Protein AF-L0HEZ7-F1 (afdb_monomer)

Radius of gyration: 21.03 Å; Cα contacts (8 Å, |Δi|>4): 366; chains: 1; bounding box: 56×47×58 Å

Foldseek 3Di:
DVVQVVVLLPDLNSLVVVCCVLLQWPDQDQDPPPRHSQWDDDPPQWIAHPPPRDIGHRNAQGLCPPHPAGSSRLLQLLVCLLVLNELVRSCVVSVHDSVRSLSSSLSLLLLLLPDPASCQQDDDPPDAHVPHPPDQFWFKWFWDDDPQAIDIHTDDPVVRVVVVPDPFPPPPDAQWEWEQDDDPPGRTMIIGGLPDDAHDYYYGYDPDDDDDDGCVVLVVQLVVSCVSCRDDRSSSVSSVVSVSRQCSNCVVDSSSSSSSNSRSPRGDDD

Structure (mmCIF, N/CA/C/O backbone):
data_AF-L0HEZ7-F1
#
_entry.id   AF-L0HEZ7-F1
#
loop_
_atom_site.group_PDB
_atom_site.id
_atom_site.type_symbol
_atom_site.label_atom_id
_atom_site.label_alt_id
_atom_site.label_comp_id
_atom_site.label_asym_id
_atom_site.label_entity_id
_atom_site.label_seq_id
_atom_site.pdbx_PDB_ins_code
_atom_site.Cartn_x
_atom_site.Cartn_y
_atom_site.Cartn_z
_atom_site.occupancy
_atom_site.B_iso_or_equiv
_atom_site.auth_seq_id
_atom_site.auth_comp_id
_atom_site.auth_asym_id
_atom_site.auth_atom_id
_atom_site.pdbx_PDB_model_num
ATOM 1 N N . MET A 1 1 ? -10.307 22.324 0.639 1.00 39.84 1 MET A N 1
ATOM 2 C CA . MET A 1 1 ? -10.145 20.957 1.195 1.00 39.84 1 MET A CA 1
ATOM 3 C C . MET A 1 1 ? -8.946 20.770 2.134 1.00 39.84 1 MET A C 1
ATOM 5 O O . MET A 1 1 ? -9.108 20.051 3.106 1.00 39.84 1 MET A O 1
ATOM 9 N N . LYS A 1 2 ? -7.788 21.436 1.965 1.00 39.81 2 LYS A N 1
ATOM 10 C CA . LYS A 1 2 ? -6.670 21.347 2.944 1.00 39.81 2 LYS A CA 1
ATOM 11 C C . LYS A 1 2 ? -7.045 21.758 4.388 1.00 39.81 2 LYS A C 1
ATOM 13 O O . LYS A 1 2 ? -6.453 21.261 5.340 1.00 39.81 2 LYS A O 1
ATOM 18 N N . SER A 1 3 ? -8.048 22.628 4.563 1.00 40.62 3 SER A N 1
ATOM 19 C CA . SER A 1 3 ? -8.475 23.146 5.874 1.00 40.62 3 SER A CA 1
ATOM 20 C C . SER A 1 3 ? -9.343 22.189 6.709 1.00 40.62 3 SER A C 1
ATOM 22 O O . SER A 1 3 ? -9.431 22.377 7.923 1.00 40.62 3 SER A O 1
ATOM 24 N N . SER A 1 4 ? -9.972 21.169 6.107 1.00 52.62 4 SER A N 1
ATOM 25 C CA . SER A 1 4 ? -10.829 20.210 6.827 1.00 52.62 4 SER A CA 1
ATOM 26 C C . SER A 1 4 ? -10.038 19.025 7.388 1.00 52.62 4 SER A C 1
ATOM 28 O O . SER A 1 4 ? -10.272 18.628 8.530 1.00 52.62 4 SER A O 1
ATOM 30 N N . LEU A 1 5 ? -9.039 18.529 6.647 1.00 60.00 5 LEU A N 1
ATOM 31 C CA . LEU A 1 5 ? -8.185 17.414 7.071 1.00 60.00 5 LEU A CA 1
ATOM 32 C C . LEU A 1 5 ? -7.462 17.736 8.388 1.00 60.00 5 LEU A C 1
ATOM 34 O O . LEU A 1 5 ? -7.561 16.990 9.355 1.00 60.00 5 LEU A O 1
ATOM 38 N N . GLY A 1 6 ? -6.853 18.922 8.475 1.00 63.53 6 GLY A N 1
ATOM 39 C CA . GLY A 1 6 ? -6.111 19.357 9.659 1.00 63.53 6 GLY A CA 1
ATOM 40 C C . GLY A 1 6 ? -6.957 19.611 10.910 1.00 63.53 6 GLY A C 1
ATOM 41 O O . GLY A 1 6 ? -6.378 19.782 11.978 1.00 63.53 6 GLY A O 1
ATOM 42 N N . LYS A 1 7 ? -8.296 19.662 10.815 1.00 61.69 7 LYS A N 1
ATOM 43 C CA . LYS A 1 7 ? -9.203 19.683 11.981 1.00 61.69 7 LYS A CA 1
ATOM 44 C C . LYS A 1 7 ? -9.594 18.268 12.401 1.00 61.69 7 LYS A C 1
ATOM 46 O O . LYS A 1 7 ? -9.577 17.971 13.592 1.00 61.69 7 LYS A O 1
ATOM 51 N N 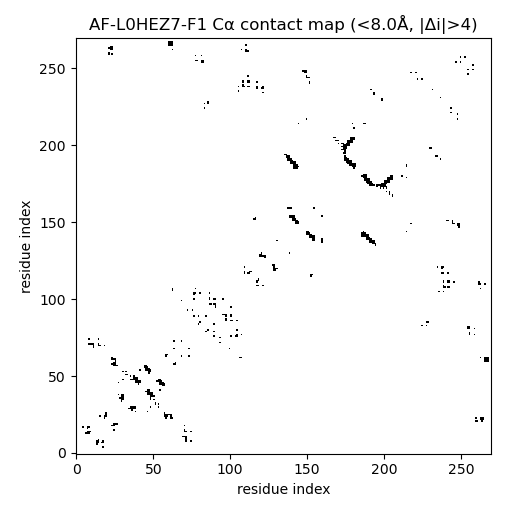. MET A 1 8 ? -9.897 17.404 11.431 1.00 61.28 8 MET A N 1
ATOM 52 C CA . MET A 1 8 ? -10.304 16.024 11.693 1.00 61.28 8 MET A CA 1
ATOM 53 C C . MET A 1 8 ? -9.137 15.169 12.198 1.00 61.28 8 MET A C 1
ATOM 55 O O . MET A 1 8 ? -9.337 14.290 13.011 1.00 61.28 8 MET A O 1
ATOM 59 N N . THR A 1 9 ? -7.888 15.459 11.848 1.00 77.12 9 THR A N 1
ATOM 60 C CA . THR A 1 9 ? -6.738 14.643 12.278 1.00 77.12 9 THR A CA 1
ATOM 61 C C . THR A 1 9 ? -6.006 15.210 13.503 1.00 77.12 9 THR A C 1
ATOM 63 O O . THR A 1 9 ? -4.802 15.009 13.643 1.00 77.12 9 THR A O 1
ATOM 66 N N . ARG A 1 10 ? -6.680 15.974 14.379 1.00 83.69 10 ARG A N 1
ATOM 67 C CA . ARG A 1 10 ? -6.044 16.557 15.586 1.00 83.69 10 ARG A CA 1
ATOM 68 C C . ARG A 1 10 ? -6.061 15.635 16.796 1.00 83.69 10 ARG A C 1
ATOM 70 O O . ARG A 1 10 ? -5.190 15.740 17.651 1.00 83.69 10 ARG A O 1
ATOM 77 N N . ASN A 1 11 ? -7.061 14.769 16.883 1.00 90.62 11 ASN A N 1
ATOM 78 C CA . ASN A 1 11 ? -7.262 13.848 17.994 1.00 90.62 11 ASN A CA 1
ATOM 79 C C . ASN A 1 11 ? -7.847 12.524 17.479 1.00 90.62 11 ASN A C 1
ATOM 81 O O . ASN A 1 11 ? -8.237 12.414 16.316 1.00 90.62 11 ASN A O 1
ATOM 85 N N . GLU A 1 12 ? -7.917 11.517 18.350 1.00 93.00 12 GLU A N 1
ATOM 86 C CA . GLU A 1 12 ? -8.410 10.183 17.982 1.00 93.00 12 GLU A CA 1
ATOM 87 C C . GLU A 1 12 ? -9.877 10.171 17.535 1.00 93.00 12 GLU A C 1
ATOM 89 O O . GLU A 1 12 ? -10.242 9.396 16.652 1.00 93.00 12 GLU A O 1
ATOM 94 N N . ALA A 1 13 ? -10.723 11.034 18.105 1.00 90.88 13 ALA A N 1
ATOM 95 C CA . ALA A 1 13 ? -12.141 11.095 17.757 1.00 90.88 13 ALA A CA 1
ATOM 96 C C . ALA A 1 13 ? -12.352 11.616 16.328 1.00 90.88 13 ALA A C 1
ATOM 98 O O . ALA A 1 13 ? -13.070 10.999 15.542 1.00 90.88 13 ALA A O 1
ATOM 99 N N . GLY A 1 14 ? -11.674 12.704 15.967 1.00 91.62 14 GLY A N 1
ATOM 100 C CA . GLY A 1 14 ? -11.709 13.225 14.607 1.00 91.62 14 GLY A CA 1
ATOM 101 C C . GLY A 1 14 ? -11.045 12.268 13.613 1.00 91.62 14 GLY A C 1
ATOM 102 O O . GLY A 1 14 ? -11.546 12.104 12.503 1.00 91.62 14 GLY A O 1
ATOM 103 N N . ALA A 1 15 ? -9.954 11.597 14.008 1.00 93.69 15 ALA A N 1
ATOM 104 C CA . ALA A 1 15 ? -9.281 10.617 13.159 1.00 93.69 15 ALA A CA 1
ATOM 105 C C . ALA A 1 15 ? -10.210 9.434 12.856 1.00 93.69 15 ALA A C 1
ATOM 107 O O . ALA A 1 15 ? -10.320 9.009 11.709 1.00 93.69 15 ALA A O 1
ATOM 108 N N . LYS A 1 16 ? -10.952 8.954 13.860 1.00 92.94 16 LYS A N 1
ATOM 109 C CA . LYS A 1 16 ? -12.005 7.950 13.680 1.00 92.94 16 LYS A CA 1
ATOM 110 C C . LYS A 1 16 ? -13.077 8.417 12.693 1.00 92.94 16 LYS A C 1
ATOM 112 O O . LYS A 1 16 ? -13.430 7.666 11.790 1.00 92.94 16 LYS A O 1
ATOM 117 N N . GLU A 1 17 ? -13.603 9.631 12.860 1.00 91.12 17 GLU A N 1
ATOM 118 C CA . GLU A 1 17 ? -14.633 10.176 11.964 1.00 91.12 17 GLU A CA 1
ATOM 119 C C . GLU A 1 17 ? -14.117 10.310 10.527 1.00 91.12 17 GLU A C 1
ATOM 121 O O . GLU A 1 17 ? -14.818 9.972 9.575 1.00 91.12 17 GLU A O 1
ATOM 126 N N . PHE A 1 18 ? -12.871 10.755 10.369 1.00 92.50 18 PHE A N 1
ATOM 127 C CA . PHE A 1 18 ? -12.209 10.836 9.076 1.00 92.50 18 PHE A CA 1
ATOM 128 C C . PHE A 1 18 ? -12.119 9.465 8.401 1.00 92.50 18 PHE A C 1
ATOM 130 O O . PHE A 1 18 ? -12.507 9.337 7.244 1.00 92.50 18 PHE A O 1
ATOM 137 N N . LEU A 1 19 ? -11.666 8.437 9.123 1.00 92.69 19 LEU A N 1
ATOM 138 C CA . LEU A 1 19 ? -11.524 7.089 8.571 1.00 92.69 19 LEU A CA 1
ATOM 139 C C . LEU A 1 19 ? -12.865 6.420 8.250 1.00 92.69 19 LEU A C 1
ATOM 141 O O . LEU A 1 19 ? -12.931 5.657 7.292 1.00 92.69 19 LEU A O 1
ATOM 145 N N . LEU A 1 20 ? -13.929 6.723 9.001 1.00 90.50 20 LEU A N 1
ATOM 146 C CA . LEU A 1 20 ? -15.291 6.293 8.661 1.00 90.50 20 LEU A CA 1
ATOM 147 C C . LEU A 1 20 ? -15.767 6.943 7.357 1.00 90.50 20 LEU A C 1
ATOM 149 O O . LEU A 1 20 ? -16.273 6.254 6.480 1.00 90.50 20 LEU A O 1
ATOM 153 N N . LYS A 1 21 ? -15.571 8.260 7.199 1.00 90.06 21 LYS A N 1
ATOM 154 C CA . LYS A 1 21 ? -15.939 8.969 5.959 1.00 90.06 21 LYS A CA 1
ATOM 155 C C . LYS A 1 21 ? -15.110 8.520 4.760 1.00 90.06 21 LYS A C 1
ATOM 157 O O . LYS A 1 21 ? -15.621 8.511 3.649 1.00 90.06 21 LYS A O 1
ATOM 162 N N . ALA A 1 22 ? -13.850 8.159 4.987 1.00 89.94 22 ALA A N 1
ATOM 163 C CA . ALA A 1 22 ? -12.961 7.633 3.960 1.00 89.94 22 ALA A CA 1
ATOM 164 C C . ALA A 1 22 ? -13.238 6.159 3.606 1.00 89.94 22 ALA A C 1
ATOM 166 O O . ALA A 1 22 ? -12.537 5.622 2.763 1.00 89.94 22 ALA A O 1
ATOM 167 N N . GLY A 1 23 ? -14.194 5.486 4.262 1.00 89.44 23 GLY A N 1
ATOM 168 C CA . GLY A 1 23 ? -14.500 4.071 4.011 1.00 89.44 23 GLY A CA 1
ATOM 169 C C . GLY A 1 23 ? -13.442 3.085 4.518 1.00 89.44 23 GLY A C 1
ATOM 170 O O . GLY A 1 23 ? -13.561 1.894 4.277 1.00 89.44 23 GLY A O 1
ATOM 171 N N . ILE A 1 24 ? -12.424 3.557 5.248 1.00 91.12 24 ILE A N 1
ATOM 172 C CA . ILE A 1 24 ? -11.379 2.707 5.840 1.00 91.12 24 ILE A CA 1
ATOM 173 C C . ILE A 1 24 ? -11.908 1.966 7.064 1.00 91.12 24 ILE A C 1
ATOM 175 O O . ILE A 1 24 ? -11.528 0.835 7.328 1.00 91.12 24 ILE A O 1
ATOM 179 N N . LEU A 1 25 ? -12.731 2.634 7.872 1.00 90.62 25 LEU A N 1
ATOM 180 C CA . LEU A 1 25 ? -13.451 1.994 8.967 1.00 90.62 25 LEU A CA 1
ATOM 181 C C . LEU A 1 25 ? -14.866 1.690 8.514 1.00 90.62 25 LEU A C 1
ATOM 183 O O . LEU A 1 25 ? -15.512 2.521 7.876 1.00 90.62 25 LEU A O 1
ATOM 187 N N . HIS A 1 26 ? -15.379 0.550 8.952 1.00 84.50 26 HIS A N 1
ATOM 188 C CA . HIS A 1 26 ? -16.731 0.138 8.622 1.00 84.50 26 HIS A CA 1
ATOM 189 C C . HIS A 1 26 ? -17.658 0.472 9.789 1.00 84.50 26 HIS A C 1
ATOM 191 O O . HIS A 1 26 ? -17.347 0.211 10.955 1.00 84.50 26 HIS A O 1
ATOM 197 N N . GLY A 1 27 ? -18.780 1.116 9.470 1.00 76.38 27 GLY A N 1
ATOM 198 C CA . GLY A 1 27 ? -19.827 1.441 10.432 1.00 76.38 27 GLY A CA 1
ATOM 199 C C . GLY A 1 27 ? -20.641 0.208 10.825 1.00 76.38 27 GLY A C 1
ATOM 200 O O . GLY A 1 27 ? -20.127 -0.902 10.951 1.00 76.38 27 GLY A O 1
ATOM 201 N N . VAL A 1 28 ? -21.946 0.395 11.012 1.00 76.06 28 VAL A N 1
ATOM 202 C CA . VAL A 1 28 ? -22.859 -0.740 11.181 1.00 76.06 28 VAL A CA 1
ATOM 203 C C . VAL A 1 28 ? -22.919 -1.498 9.855 1.00 76.06 28 VAL A C 1
ATOM 205 O O . VAL A 1 28 ? -23.189 -0.904 8.814 1.00 76.06 28 VAL A O 1
ATOM 208 N N . GLN A 1 29 ? -22.608 -2.789 9.893 1.00 81.56 29 GLN A N 1
ATOM 209 C CA . GLN A 1 29 ? -22.617 -3.698 8.746 1.00 81.56 29 GLN A CA 1
ATOM 210 C C . GLN A 1 29 ? -23.490 -4.911 9.090 1.00 81.56 29 GLN A C 1
ATOM 212 O O . GLN A 1 29 ? -23.632 -5.217 10.282 1.00 81.56 29 GLN A O 1
ATOM 217 N N . PRO A 1 30 ? -24.051 -5.617 8.095 1.00 86.56 30 PRO A N 1
ATOM 218 C CA . PRO A 1 30 ? -24.600 -6.948 8.314 1.00 86.56 30 PRO A CA 1
ATOM 219 C C . PRO A 1 30 ? -23.556 -7.874 8.951 1.00 86.56 30 PRO A C 1
ATOM 221 O O . PRO A 1 30 ? -22.345 -7.680 8.813 1.00 86.56 30 PRO A O 1
ATOM 224 N N . CYS A 1 31 ? -24.020 -8.889 9.672 1.00 87.06 31 CYS A N 1
ATOM 225 C CA . CYS A 1 31 ? -23.143 -9.873 10.280 1.00 87.06 31 CYS A CA 1
ATOM 226 C C . CYS A 1 31 ? -22.334 -10.602 9.201 1.00 87.06 31 CYS A C 1
ATOM 228 O O . CYS A 1 31 ? -22.901 -11.284 8.355 1.00 87.06 31 CYS A O 1
ATOM 230 N N . MET A 1 32 ? -21.006 -10.536 9.277 1.00 83.31 32 MET A N 1
ATOM 231 C CA . MET A 1 32 ? -20.117 -11.194 8.307 1.00 83.31 32 MET A CA 1
ATOM 232 C C . MET A 1 32 ? -20.141 -12.727 8.399 1.00 83.31 32 MET A C 1
ATOM 234 O O . MET A 1 32 ? -19.630 -13.395 7.512 1.00 83.31 32 MET A O 1
ATOM 238 N N . LEU A 1 33 ? -20.693 -13.288 9.484 1.00 87.75 33 LEU A N 1
ATOM 239 C CA . LEU A 1 33 ? -20.758 -1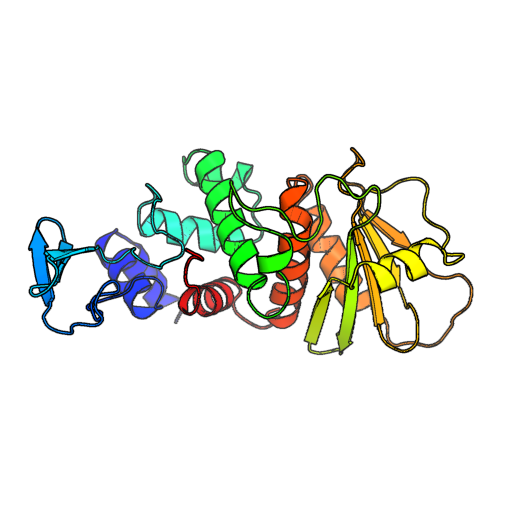4.736 9.693 1.00 87.75 33 LEU A CA 1
ATOM 240 C C . LEU A 1 33 ? -22.066 -15.349 9.177 1.00 87.75 33 LEU A C 1
ATOM 242 O O . LEU A 1 33 ? -22.042 -16.425 8.596 1.00 87.75 33 LEU A O 1
ATOM 246 N N . CYS A 1 34 ? -23.206 -14.688 9.406 1.00 90.75 34 CYS A N 1
ATOM 247 C CA . CYS A 1 34 ? -24.529 -15.225 9.058 1.00 90.75 34 CYS A CA 1
ATOM 248 C C . CYS A 1 34 ? -25.363 -14.326 8.131 1.00 90.75 34 CYS A C 1
ATOM 250 O O . CYS A 1 34 ? -26.501 -14.663 7.826 1.00 90.75 34 CYS A O 1
ATOM 252 N N . GLY A 1 35 ? -24.849 -13.162 7.726 1.00 89.06 35 GLY A N 1
ATOM 253 C CA . GLY A 1 35 ? -25.545 -12.198 6.865 1.00 89.06 35 GLY A CA 1
ATOM 254 C C . GLY A 1 35 ? -26.654 -11.385 7.545 1.00 89.06 35 GLY A C 1
ATOM 255 O O . GLY A 1 35 ? -27.205 -10.480 6.925 1.00 89.06 35 GLY A O 1
ATOM 256 N N . SER A 1 36 ? -26.983 -11.663 8.811 1.00 91.50 36 SER A N 1
ATOM 257 C CA . SER A 1 36 ? -28.080 -10.990 9.515 1.00 91.50 36 SER A CA 1
ATOM 258 C C . SER A 1 36 ? -27.866 -9.481 9.671 1.00 91.50 36 SER A C 1
ATOM 260 O O . SER A 1 36 ? -26.787 -9.022 10.050 1.00 91.50 36 SER A O 1
ATOM 262 N N . THR A 1 37 ? -28.928 -8.706 9.458 1.00 92.06 37 THR A N 1
ATOM 263 C CA . THR A 1 37 ? -28.983 -7.263 9.733 1.00 92.06 37 THR A CA 1
ATOM 264 C C . THR A 1 37 ? -29.390 -6.950 11.178 1.00 92.06 37 THR A C 1
ATOM 266 O O . THR A 1 37 ? -29.345 -5.791 11.592 1.00 92.06 37 THR A O 1
ATOM 269 N N . HIS A 1 38 ? -29.746 -7.965 11.975 1.00 92.25 38 HIS A N 1
ATOM 270 C CA . HIS A 1 38 ? -30.121 -7.818 13.379 1.00 92.25 38 HIS A CA 1
ATOM 271 C C . HIS A 1 38 ? -28.871 -7.656 14.244 1.00 92.25 38 HIS A C 1
ATOM 273 O O . HIS A 1 38 ? -28.318 -8.616 14.792 1.00 92.25 38 HIS A O 1
ATOM 279 N N . VAL A 1 39 ? -28.407 -6.415 14.354 1.00 91.62 39 VAL A N 1
ATOM 280 C CA . VAL A 1 39 ? -27.173 -6.072 15.059 1.00 91.62 39 VAL A CA 1
ATOM 281 C C . VAL A 1 39 ? -27.423 -5.023 16.135 1.00 91.62 39 VAL A C 1
ATOM 283 O O . VAL A 1 39 ? -28.206 -4.094 15.953 1.00 91.62 39 VAL A O 1
ATOM 286 N N . SER A 1 40 ? -26.752 -5.171 17.273 1.00 89.75 40 SER A N 1
ATOM 287 C CA . SER A 1 40 ? -26.865 -4.272 18.421 1.00 89.75 40 SER A CA 1
ATOM 288 C C . SER A 1 40 ? -25.486 -3.772 18.874 1.00 89.75 40 SER A C 1
ATOM 290 O O . SER A 1 40 ? -24.477 -4.466 18.692 1.00 89.75 40 SER A O 1
ATOM 292 N N . PRO A 1 41 ? -25.388 -2.557 19.449 1.00 88.19 41 PRO A N 1
ATOM 293 C CA . PRO A 1 41 ? -24.155 -2.095 20.070 1.00 88.19 41 PRO A CA 1
ATOM 294 C C . PRO A 1 41 ? -23.728 -3.025 21.209 1.00 88.19 41 PRO A C 1
ATOM 296 O O . PRO A 1 41 ? -24.520 -3.390 22.072 1.00 88.19 41 PRO A O 1
ATOM 299 N N . ALA A 1 42 ? -22.445 -3.356 21.235 1.00 86.75 42 ALA A N 1
ATOM 300 C CA . ALA A 1 42 ? -21.786 -4.058 22.322 1.00 86.75 42 ALA A CA 1
ATOM 301 C C . ALA A 1 42 ? -20.778 -3.131 23.020 1.00 86.75 42 ALA A C 1
ATOM 303 O O . ALA A 1 42 ? -20.375 -2.082 22.504 1.00 86.75 42 ALA A O 1
ATOM 304 N N . GLY A 1 43 ? -20.347 -3.521 24.221 1.00 80.38 43 GLY A N 1
ATOM 305 C CA . GLY A 1 43 ? -19.393 -2.742 25.009 1.00 80.38 43 GLY A CA 1
ATOM 306 C C . GLY A 1 43 ? -18.102 -2.410 24.244 1.00 80.38 43 GLY A C 1
ATOM 307 O O . GLY A 1 43 ? -17.635 -3.180 23.402 1.00 80.38 43 GLY A O 1
ATOM 308 N N . ARG A 1 44 ? -17.501 -1.257 24.575 1.00 79.75 44 ARG A N 1
ATOM 309 C CA . ARG A 1 44 ? -16.233 -0.755 24.001 1.00 79.75 44 ARG A CA 1
ATOM 310 C C . ARG A 1 44 ? -16.279 -0.489 22.485 1.00 79.75 44 ARG A C 1
ATOM 312 O O . ARG A 1 44 ? -15.281 -0.675 21.794 1.00 79.75 44 ARG A O 1
ATOM 319 N N . GLY A 1 45 ? -17.423 -0.030 21.970 1.00 79.06 45 GLY A N 1
ATOM 320 C CA . GLY A 1 45 ? -17.566 0.373 20.564 1.00 79.06 45 GLY A CA 1
ATOM 321 C C . GLY A 1 45 ? -17.561 -0.801 19.585 1.00 79.06 45 GLY A C 1
ATOM 322 O O . GLY A 1 45 ? -17.111 -0.653 18.448 1.00 79.06 45 GLY A O 1
ATOM 323 N N . ARG A 1 46 ? -18.014 -1.967 20.052 1.00 87.00 46 ARG A N 1
ATOM 324 C CA . ARG A 1 46 ? -18.214 -3.165 19.240 1.00 87.00 46 ARG A CA 1
ATOM 325 C C . ARG A 1 46 ? -19.674 -3.268 18.803 1.00 87.00 46 ARG A C 1
ATOM 327 O O . ARG A 1 46 ? -20.543 -2.612 19.367 1.00 87.00 46 ARG A O 1
ATOM 334 N N . THR A 1 47 ? -19.933 -4.135 17.843 1.00 89.50 47 THR A N 1
ATOM 335 C CA . THR A 1 47 ? -21.260 -4.512 17.361 1.00 89.50 47 THR A CA 1
ATOM 336 C C . THR A 1 47 ? -21.414 -6.015 17.535 1.00 89.50 47 THR A C 1
ATOM 338 O O . THR A 1 47 ? -20.463 -6.757 17.287 1.00 89.50 47 THR A O 1
ATOM 341 N N . ARG A 1 48 ? -22.583 -6.461 17.995 1.00 91.00 48 ARG A N 1
ATOM 342 C CA . ARG A 1 48 ? -22.931 -7.871 18.180 1.00 91.00 48 ARG A CA 1
ATOM 343 C C . ARG A 1 48 ? -24.102 -8.234 17.272 1.00 91.00 48 ARG A C 1
ATOM 345 O O . ARG A 1 48 ? -25.077 -7.495 17.201 1.00 91.00 48 ARG A O 1
ATOM 352 N N . CYS A 1 49 ? -24.017 -9.380 16.608 1.00 93.44 49 CYS A N 1
ATOM 353 C CA . CYS A 1 49 ? -25.153 -9.984 15.923 1.00 93.44 49 CYS A CA 1
ATOM 354 C C . CYS A 1 49 ? -26.081 -10.643 16.950 1.00 93.44 49 CYS A C 1
ATOM 356 O O . CYS A 1 49 ? -25.621 -11.428 17.783 1.00 93.44 49 CYS A O 1
ATOM 358 N N . ASN A 1 50 ? -27.374 -10.336 16.880 1.00 93.75 50 ASN A N 1
ATOM 359 C CA . ASN A 1 50 ? -28.378 -10.894 17.783 1.00 93.75 50 ASN A CA 1
ATOM 360 C C . ASN A 1 50 ? -28.724 -12.352 17.444 1.00 93.75 50 ASN A C 1
ATOM 362 O O . ASN A 1 50 ? -29.120 -13.088 18.341 1.00 93.75 50 ASN A O 1
ATOM 366 N N . ASP A 1 51 ? -28.506 -12.779 16.197 1.00 93.81 51 ASP A N 1
ATOM 367 C CA . ASP A 1 51 ? -28.867 -14.127 15.745 1.00 93.81 51 ASP A CA 1
ATOM 368 C C . ASP A 1 51 ? -27.748 -15.148 16.006 1.00 93.81 51 ASP A C 1
ATOM 370 O O . ASP A 1 51 ? -27.990 -16.199 16.588 1.00 93.81 51 ASP A O 1
ATOM 374 N N . CYS A 1 52 ? -26.498 -14.845 15.623 1.00 93.62 52 CYS A N 1
ATOM 375 C CA . CYS A 1 52 ? -25.369 -15.778 15.781 1.00 93.62 52 CYS A CA 1
ATOM 376 C C . CYS A 1 52 ? -24.400 -15.412 16.922 1.00 93.62 52 CYS A C 1
ATOM 378 O O . CYS A 1 52 ? -23.412 -16.106 17.149 1.00 93.62 52 CYS A O 1
ATOM 380 N N . GLY A 1 53 ? -24.612 -14.282 17.607 1.00 90.75 53 GLY A N 1
ATOM 381 C CA . GLY A 1 53 ? -23.776 -13.830 18.726 1.00 90.75 53 GLY A CA 1
ATOM 382 C C . GLY A 1 53 ? -22.380 -13.307 18.355 1.00 90.75 53 GLY A C 1
ATOM 383 O O . GLY A 1 53 ? -21.644 -12.859 19.242 1.00 90.75 53 GLY A O 1
ATOM 384 N N . PHE A 1 54 ? -22.001 -13.325 17.072 1.00 90.44 54 PHE A N 1
ATOM 385 C CA . PHE A 1 54 ? -20.699 -12.838 16.605 1.00 90.44 54 PHE A CA 1
ATOM 386 C C . PHE A 1 54 ? -20.516 -11.360 16.961 1.00 90.44 54 PHE A C 1
ATOM 388 O O . PHE A 1 54 ? -21.457 -10.576 16.862 1.00 90.44 54 PHE A O 1
ATOM 395 N N . THR A 1 55 ? -19.318 -10.970 17.408 1.00 89.62 55 THR A N 1
ATOM 396 C CA . THR A 1 55 ? -19.039 -9.596 17.850 1.00 89.62 55 THR A CA 1
ATOM 397 C C . THR A 1 55 ? -17.811 -9.028 17.150 1.00 89.62 55 THR A C 1
ATOM 399 O O . THR A 1 55 ? -16.719 -9.579 17.280 1.00 89.62 55 THR A O 1
ATOM 402 N N . TRP A 1 56 ? -17.931 -7.868 16.514 1.00 90.50 56 TRP A N 1
ATOM 403 C CA . TRP A 1 56 ? -16.844 -7.204 15.785 1.00 90.50 56 TRP A CA 1
ATOM 404 C C . TRP A 1 56 ? -16.717 -5.731 16.172 1.00 90.50 56 TRP A C 1
ATOM 406 O O . TRP A 1 56 ? -17.558 -5.188 16.877 1.00 90.50 56 TRP A O 1
ATOM 416 N N . GLY A 1 57 ? -15.616 -5.093 15.785 1.00 89.00 57 GLY A N 1
ATOM 417 C CA . GLY A 1 57 ? -15.412 -3.653 15.957 1.00 89.00 57 GLY A CA 1
ATOM 418 C C . GLY A 1 57 ? -15.278 -2.955 14.607 1.00 89.00 57 GLY A C 1
ATOM 419 O O . GLY A 1 57 ? -15.203 -3.611 13.575 1.00 89.00 57 GLY A O 1
ATOM 420 N N . LEU A 1 58 ? -15.157 -1.627 14.628 1.00 88.94 58 LEU A N 1
ATOM 421 C CA . LEU A 1 58 ? -15.090 -0.785 13.419 1.00 88.94 58 LEU A CA 1
ATOM 422 C C . LEU A 1 58 ? -13.919 -1.097 12.475 1.00 88.94 58 LEU A C 1
ATOM 424 O O . LEU A 1 58 ? -13.943 -0.725 11.308 1.00 88.94 58 LEU A O 1
ATOM 428 N N . ARG A 1 59 ? -12.864 -1.731 12.999 1.00 89.00 59 ARG A N 1
ATOM 429 C CA . ARG A 1 59 ? -11.661 -2.089 12.236 1.00 89.00 59 ARG A CA 1
ATOM 430 C C . ARG A 1 59 ? -11.808 -3.391 11.460 1.00 89.00 59 ARG A C 1
ATOM 432 O O . ARG A 1 59 ? -10.936 -3.680 10.655 1.00 89.00 59 ARG A O 1
ATOM 439 N N . ARG A 1 60 ? -12.828 -4.200 11.749 1.00 87.06 60 ARG A N 1
ATOM 440 C CA . ARG A 1 60 ? -12.995 -5.522 11.138 1.00 87.06 60 ARG A CA 1
ATOM 441 C C . ARG A 1 60 ? -13.115 -5.382 9.618 1.00 87.06 60 ARG A C 1
ATOM 443 O O . ARG A 1 60 ? -13.939 -4.592 9.184 1.00 87.06 60 ARG A O 1
ATOM 450 N N . GLY A 1 61 ? -12.313 -6.123 8.859 1.00 79.12 61 GLY A N 1
ATOM 451 C CA . GLY A 1 61 ? -12.236 -6.072 7.395 1.00 79.12 61 GLY A CA 1
ATOM 452 C C . GLY A 1 61 ? -11.260 -5.027 6.847 1.00 79.12 61 GLY A C 1
ATOM 453 O O . GLY A 1 61 ? -10.812 -5.153 5.714 1.00 79.12 61 GLY A O 1
ATOM 454 N N . SER A 1 62 ? -10.861 -4.041 7.657 1.00 86.75 62 SER A N 1
ATOM 455 C CA . SER A 1 62 ? -10.026 -2.923 7.203 1.00 86.75 62 SER A CA 1
ATOM 456 C C . SER A 1 62 ? -8.527 -3.228 7.192 1.00 86.75 62 SER A C 1
ATOM 458 O O . SER A 1 62 ? -8.019 -4.081 7.927 1.00 86.75 62 SER A O 1
ATOM 460 N N . ILE A 1 63 ? -7.764 -2.380 6.497 1.00 86.44 63 ILE A N 1
ATOM 461 C CA . ILE A 1 63 ? -6.292 -2.370 6.541 1.00 86.44 63 ILE A CA 1
ATOM 462 C C . ILE A 1 63 ? -5.686 -2.095 7.938 1.00 86.44 63 ILE A C 1
ATOM 464 O O . ILE A 1 63 ? -4.481 -2.234 8.135 1.00 86.44 63 ILE A O 1
ATOM 468 N N . ILE A 1 64 ? -6.477 -1.717 8.943 1.00 90.25 64 ILE A N 1
ATOM 469 C CA . ILE A 1 64 ? -5.983 -1.539 10.318 1.00 90.25 64 ILE A CA 1
ATOM 470 C C . ILE A 1 64 ? -6.523 -2.562 11.307 1.00 90.25 64 ILE A C 1
ATOM 472 O O . ILE A 1 64 ? -6.247 -2.444 12.510 1.00 90.25 64 ILE A O 1
ATOM 476 N N . GLU A 1 65 ? -7.245 -3.580 10.837 1.00 87.81 65 GLU A N 1
ATOM 477 C CA . GLU A 1 65 ? -7.589 -4.720 11.679 1.00 87.81 65 GLU A CA 1
ATOM 478 C C . GLU A 1 65 ? -6.320 -5.390 12.221 1.00 87.81 65 GLU A C 1
ATOM 480 O O . GLU A 1 65 ? -5.271 -5.395 11.571 1.00 87.81 65 GLU A O 1
ATOM 485 N N . ASN A 1 66 ? -6.403 -5.907 13.449 1.00 85.88 66 ASN A N 1
ATOM 486 C CA . ASN A 1 66 ? -5.316 -6.599 14.150 1.00 85.88 66 ASN A CA 1
ATOM 487 C C . ASN A 1 66 ? -4.042 -5.762 14.371 1.00 85.88 66 ASN A C 1
ATOM 489 O O . ASN A 1 66 ? -3.021 -6.277 14.823 1.00 85.88 66 ASN A O 1
ATOM 493 N N . THR A 1 67 ? -4.099 -4.448 14.134 1.00 89.38 67 THR A N 1
ATOM 494 C CA . THR A 1 67 ? -3.024 -3.517 14.494 1.00 89.38 67 THR A CA 1
ATOM 495 C C . THR A 1 67 ? -3.272 -2.899 15.868 1.00 89.38 67 THR A C 1
ATOM 497 O O . THR A 1 67 ? -4.411 -2.662 16.273 1.00 89.38 67 THR A O 1
ATOM 500 N N . ARG A 1 68 ? -2.187 -2.571 16.578 1.00 90.56 68 ARG A N 1
ATOM 501 C CA . ARG A 1 68 ? -2.235 -1.766 17.814 1.00 90.56 68 ARG A CA 1
ATOM 502 C C . ARG A 1 68 ? -2.152 -0.259 17.550 1.00 90.56 68 ARG A C 1
ATOM 504 O O . ARG A 1 68 ? -2.094 0.521 18.493 1.00 90.56 68 ARG A O 1
ATOM 511 N N . LEU A 1 69 ? -2.127 0.143 16.278 1.00 93.44 69 LEU A N 1
ATOM 512 C CA . LEU A 1 69 ? -2.005 1.539 15.877 1.00 93.44 69 LEU A CA 1
ATOM 513 C C . LEU A 1 69 ? -3.273 2.304 16.236 1.00 93.44 69 LEU A C 1
ATOM 515 O O . LEU A 1 69 ? -4.384 1.833 15.980 1.00 93.44 69 LEU A O 1
ATOM 519 N N . THR A 1 70 ? -3.127 3.508 16.773 1.00 94.12 70 THR A N 1
ATOM 520 C CA . THR A 1 70 ? -4.257 4.429 16.906 1.00 94.12 70 THR A CA 1
ATOM 521 C C . THR A 1 70 ? -4.720 4.926 15.530 1.00 94.12 70 THR A C 1
ATOM 523 O O . THR A 1 70 ? -4.024 4.750 14.525 1.00 94.12 70 THR A O 1
ATOM 526 N N . TYR A 1 71 ? -5.905 5.537 15.448 1.00 94.44 71 TYR A N 1
ATOM 527 C CA . TYR A 1 71 ? -6.403 6.052 14.168 1.00 94.44 71 TYR A CA 1
ATOM 528 C C . TYR A 1 71 ? -5.510 7.179 13.652 1.00 94.44 71 TYR A C 1
ATOM 530 O O . TYR A 1 71 ? -5.224 7.254 12.457 1.00 94.44 71 TYR A O 1
ATOM 538 N N . LEU A 1 72 ? -5.006 8.017 14.561 1.00 94.31 72 LEU A N 1
ATOM 539 C CA . LEU A 1 72 ? -4.091 9.090 14.203 1.00 94.31 72 LEU A CA 1
ATOM 540 C C . LEU A 1 72 ? -2.734 8.560 13.731 1.00 94.31 72 LEU A C 1
ATOM 542 O O . LEU A 1 72 ? -2.180 9.080 12.762 1.00 94.31 72 LEU A O 1
ATOM 546 N N . GLN A 1 7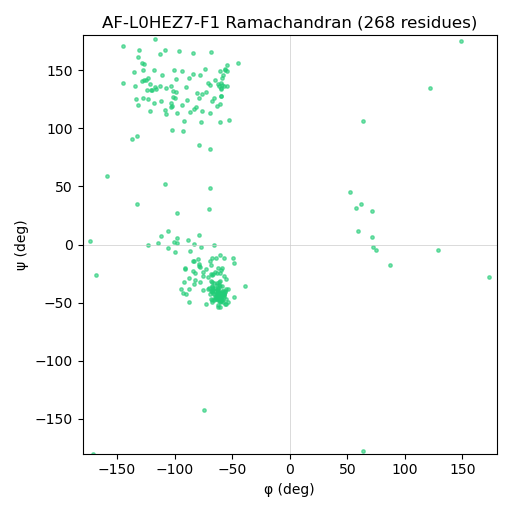3 ? -2.208 7.520 14.385 1.00 95.44 73 GLN A N 1
ATOM 547 C CA . GLN A 1 73 ? -0.968 6.871 13.961 1.00 95.44 73 GLN A CA 1
ATOM 548 C C . GLN A 1 73 ? -1.100 6.288 12.554 1.00 95.44 73 GLN A C 1
ATOM 550 O O . GLN A 1 73 ? -0.236 6.545 11.722 1.00 95.44 73 GLN A O 1
ATOM 555 N N . PHE A 1 74 ? -2.198 5.583 12.254 1.00 95.81 74 PHE A N 1
ATOM 556 C CA . PHE A 1 74 ? -2.454 5.071 10.905 1.00 95.81 74 PHE A CA 1
ATOM 557 C C . PHE A 1 74 ? -2.441 6.187 9.853 1.00 95.81 74 PHE A C 1
ATOM 559 O O . PHE A 1 74 ? -1.709 6.089 8.873 1.00 95.81 74 PHE A O 1
ATOM 566 N N . ILE A 1 75 ? -3.191 7.271 10.080 1.00 95.56 75 ILE A N 1
ATOM 567 C CA . ILE A 1 75 ? -3.267 8.406 9.146 1.00 95.56 75 ILE A CA 1
ATOM 568 C C . ILE A 1 75 ? -1.878 9.004 8.892 1.00 95.56 75 ILE A C 1
ATOM 570 O O . ILE A 1 75 ? -1.524 9.289 7.749 1.00 95.56 75 ILE A O 1
ATOM 574 N N . ARG A 1 76 ? -1.077 9.183 9.949 1.00 95.12 76 ARG A N 1
ATOM 575 C CA . ARG A 1 76 ? 0.281 9.732 9.840 1.00 95.12 76 ARG A CA 1
ATOM 576 C C . ARG A 1 76 ? 1.221 8.794 9.090 1.00 95.12 76 ARG A C 1
ATOM 578 O O . ARG A 1 76 ? 1.971 9.266 8.244 1.00 95.12 76 ARG A O 1
ATOM 585 N N . ILE A 1 77 ? 1.157 7.488 9.351 1.00 95.88 77 ILE A N 1
ATOM 586 C CA . ILE A 1 77 ? 1.960 6.497 8.624 1.00 95.88 77 ILE A CA 1
ATOM 587 C C . ILE A 1 77 ? 1.552 6.469 7.145 1.00 95.88 77 ILE A C 1
ATOM 589 O O . ILE A 1 77 ? 2.420 6.540 6.284 1.00 95.88 77 ILE A O 1
ATOM 593 N N . ALA A 1 78 ? 0.253 6.454 6.831 1.00 95.38 78 ALA A N 1
ATOM 594 C CA . ALA A 1 78 ? -0.236 6.506 5.451 1.00 95.38 78 ALA A CA 1
ATOM 595 C C . ALA A 1 78 ? 0.188 7.798 4.730 1.00 95.38 78 ALA A C 1
ATOM 597 O O . ALA A 1 78 ? 0.506 7.773 3.543 1.00 95.38 78 ALA A O 1
ATOM 598 N N . ARG A 1 79 ? 0.256 8.928 5.447 1.00 95.50 79 ARG A N 1
ATOM 599 C CA . ARG A 1 79 ? 0.785 10.183 4.901 1.00 95.50 79 ARG A CA 1
ATOM 600 C C . ARG A 1 79 ? 2.278 10.090 4.585 1.00 95.50 79 ARG A C 1
ATOM 602 O O . ARG A 1 79 ? 2.673 10.451 3.485 1.00 95.50 79 ARG A O 1
ATOM 609 N N . LEU A 1 80 ? 3.086 9.578 5.511 1.00 94.94 80 LEU A N 1
ATOM 610 C CA . LEU A 1 80 ? 4.525 9.391 5.293 1.00 94.94 80 LEU A CA 1
ATOM 611 C C . LEU A 1 80 ? 4.807 8.391 4.166 1.00 94.94 80 LEU A C 1
ATOM 613 O O . LEU A 1 80 ? 5.725 8.607 3.380 1.00 94.94 80 LEU A O 1
ATOM 617 N N . PHE A 1 81 ? 3.972 7.358 4.034 1.00 93.62 81 PHE A N 1
ATOM 618 C CA . PHE A 1 81 ? 4.003 6.456 2.890 1.00 93.62 81 PHE A CA 1
ATOM 619 C C . PHE A 1 81 ? 3.737 7.221 1.590 1.00 93.62 81 PHE A C 1
ATOM 621 O O . PHE A 1 81 ? 4.509 7.107 0.640 1.00 93.62 81 PHE A O 1
ATOM 628 N N . ALA A 1 82 ? 2.677 8.035 1.541 1.00 93.75 82 ALA A N 1
ATOM 629 C CA . ALA A 1 82 ? 2.348 8.845 0.370 1.00 93.75 82 ALA A CA 1
ATOM 630 C C . ALA A 1 82 ? 3.508 9.768 -0.040 1.00 93.75 82 ALA A C 1
ATOM 632 O O . ALA A 1 82 ? 3.811 9.861 -1.229 1.00 93.75 82 ALA A O 1
ATOM 633 N N . ASP A 1 83 ? 4.189 10.355 0.947 1.00 91.62 83 ASP A N 1
ATOM 634 C CA . ASP A 1 83 ? 5.344 11.243 0.786 1.00 91.62 83 ASP A CA 1
ATOM 635 C C . ASP A 1 83 ? 6.678 10.491 0.510 1.00 91.62 83 ASP A C 1
ATOM 637 O O . ASP A 1 83 ? 7.737 11.114 0.494 1.00 91.62 83 ASP A O 1
ATOM 641 N N . GLU A 1 84 ? 6.646 9.168 0.280 1.00 90.88 84 GLU A N 1
ATOM 642 C CA . GLU A 1 84 ? 7.819 8.309 0.001 1.00 90.88 84 GLU A CA 1
ATOM 643 C C . GLU A 1 84 ? 8.900 8.343 1.099 1.00 90.88 84 GLU A C 1
ATOM 645 O O . GLU A 1 84 ? 10.093 8.197 0.828 1.00 90.88 84 GLU A O 1
ATOM 650 N N . ILE A 1 85 ? 8.497 8.536 2.358 1.00 91.31 85 ILE A N 1
ATOM 651 C CA . ILE A 1 85 ? 9.420 8.525 3.496 1.00 91.31 85 ILE A CA 1
ATOM 652 C C . ILE A 1 85 ? 9.754 7.074 3.869 1.00 91.31 85 ILE A C 1
ATOM 654 O O . ILE A 1 85 ? 8.820 6.305 4.126 1.00 91.31 85 ILE A O 1
ATOM 658 N N . PRO A 1 86 ? 11.044 6.685 3.952 1.00 88.75 86 PRO A N 1
ATOM 659 C CA . PRO A 1 86 ? 11.442 5.332 4.333 1.00 88.75 86 PRO A CA 1
ATOM 660 C C . PRO A 1 86 ? 10.880 4.893 5.699 1.00 88.75 86 PRO A C 1
ATOM 662 O O . PRO A 1 86 ? 10.695 5.731 6.584 1.00 88.75 86 PRO A O 1
ATOM 665 N N . PRO A 1 87 ? 10.646 3.583 5.922 1.00 90.19 87 PRO A N 1
ATOM 666 C CA . PRO A 1 87 ? 10.095 3.079 7.182 1.00 90.19 87 PRO A CA 1
ATOM 667 C C . PRO A 1 87 ? 10.893 3.471 8.431 1.00 90.19 87 PRO A C 1
ATOM 669 O O . PRO A 1 87 ? 10.291 3.780 9.457 1.00 90.19 87 PRO A O 1
ATOM 672 N N . ALA A 1 88 ? 12.228 3.485 8.343 1.00 90.44 88 ALA A N 1
ATOM 673 C CA . ALA A 1 88 ? 13.111 3.876 9.444 1.00 90.44 88 ALA A CA 1
ATOM 674 C C . ALA A 1 88 ? 12.881 5.338 9.856 1.00 90.44 88 ALA A C 1
ATOM 676 O O . ALA A 1 88 ? 12.567 5.608 11.014 1.00 90.44 88 ALA A O 1
ATOM 677 N N . ASP A 1 89 ? 12.914 6.255 8.888 1.00 92.00 89 ASP A N 1
ATOM 678 C CA . ASP A 1 89 ? 12.657 7.680 9.102 1.00 92.00 89 ASP A CA 1
ATOM 679 C C . ASP A 1 89 ? 11.231 7.922 9.617 1.00 92.00 89 ASP A C 1
ATOM 681 O O . ASP A 1 89 ? 10.995 8.773 10.474 1.00 92.00 89 ASP A O 1
ATOM 685 N N . ALA A 1 90 ? 10.248 7.179 9.105 1.00 93.56 90 ALA A N 1
ATOM 686 C CA . ALA A 1 90 ? 8.865 7.296 9.550 1.00 93.56 90 ALA A CA 1
ATOM 687 C C . ALA A 1 90 ? 8.670 6.795 10.991 1.00 93.56 90 ALA A C 1
ATOM 689 O O . ALA A 1 90 ? 7.953 7.428 11.769 1.00 93.56 90 ALA A O 1
ATOM 690 N N . ALA A 1 91 ? 9.325 5.693 11.359 1.00 95.25 91 ALA A N 1
ATOM 691 C CA . ALA A 1 91 ? 9.342 5.169 12.720 1.00 95.25 91 ALA A CA 1
ATOM 692 C C . ALA A 1 91 ? 9.970 6.164 13.703 1.00 95.25 91 ALA A C 1
ATOM 694 O O . ALA A 1 91 ? 9.384 6.433 14.754 1.00 95.25 91 ALA A O 1
ATOM 695 N N . GLU A 1 92 ? 11.101 6.764 13.327 1.00 95.12 92 GLU A N 1
ATOM 696 C CA . GLU A 1 92 ? 11.771 7.804 14.109 1.00 95.12 92 GLU A CA 1
ATOM 697 C C . GLU A 1 92 ? 10.869 9.032 14.302 1.00 95.12 92 GLU A C 1
ATOM 699 O O . GLU A 1 92 ? 10.585 9.413 15.438 1.00 95.12 92 GLU A O 1
ATOM 704 N N . ARG A 1 93 ? 10.331 9.600 13.211 1.00 94.88 93 ARG A N 1
ATOM 705 C CA . ARG A 1 93 ? 9.477 10.807 13.242 1.00 94.88 93 ARG A CA 1
ATOM 706 C C . ARG A 1 93 ? 8.204 10.641 14.065 1.00 94.88 93 ARG A C 1
ATOM 708 O O . ARG A 1 93 ? 7.675 11.625 14.579 1.00 94.88 93 ARG A O 1
ATOM 715 N N . LEU A 1 94 ? 7.655 9.429 14.120 1.00 94.44 94 LEU A N 1
ATOM 716 C CA . LEU A 1 94 ? 6.401 9.151 14.822 1.00 94.44 94 LEU A CA 1
ATOM 717 C C . LEU A 1 94 ? 6.602 8.541 16.210 1.00 94.44 94 LEU A C 1
ATOM 719 O O . LEU A 1 94 ? 5.611 8.384 16.925 1.00 94.44 94 LEU A O 1
ATOM 723 N N . HIS A 1 95 ? 7.839 8.208 16.587 1.00 95.00 95 HIS A N 1
ATOM 724 C CA . HIS A 1 95 ? 8.162 7.451 17.798 1.00 95.00 95 HIS A CA 1
ATOM 725 C C . HIS A 1 95 ? 7.358 6.138 17.897 1.00 95.00 95 HIS A C 1
ATOM 727 O O . HIS A 1 95 ? 6.789 5.800 18.936 1.00 95.00 95 HIS A O 1
ATOM 733 N N . ILE A 1 96 ? 7.281 5.401 16.785 1.00 94.75 96 ILE A N 1
ATOM 734 C CA . ILE A 1 96 ? 6.607 4.097 16.672 1.00 94.75 96 ILE A CA 1
ATOM 735 C C . ILE A 1 96 ? 7.656 3.052 16.291 1.00 94.75 96 ILE A C 1
ATOM 737 O O . ILE A 1 96 ? 8.628 3.360 15.612 1.00 94.75 96 ILE A O 1
ATOM 741 N N . SER A 1 97 ? 7.473 1.794 16.696 1.00 94.25 97 SER A N 1
ATOM 742 C CA . SER A 1 97 ? 8.382 0.713 16.299 1.00 94.25 97 SER A CA 1
ATOM 743 C C . SER A 1 97 ? 8.484 0.578 14.774 1.00 94.25 97 SER A C 1
ATOM 745 O O . SER A 1 97 ? 7.446 0.511 14.107 1.00 94.25 97 SER A O 1
ATOM 747 N N . LEU A 1 98 ? 9.705 0.400 14.258 1.00 92.44 98 LEU A N 1
ATOM 748 C CA . LEU A 1 98 ? 9.972 0.108 12.844 1.00 92.44 98 LEU A CA 1
ATOM 749 C C . LEU A 1 98 ? 9.086 -1.023 12.306 1.00 92.44 98 LEU A C 1
ATOM 751 O O . LEU A 1 98 ? 8.444 -0.856 11.279 1.00 92.44 98 LEU A O 1
ATOM 755 N N . SER A 1 99 ? 8.950 -2.119 13.059 1.00 90.31 99 SER A N 1
ATOM 756 C CA . SER A 1 99 ? 8.114 -3.266 12.674 1.00 90.31 99 SER A CA 1
ATOM 757 C C . SER A 1 99 ? 6.652 -2.889 12.385 1.00 90.31 99 SER A C 1
ATOM 759 O O . SER A 1 99 ? 6.070 -3.360 11.412 1.00 90.31 99 SER A O 1
ATOM 761 N N . ALA A 1 100 ? 6.054 -1.996 13.180 1.00 91.19 100 ALA A N 1
ATOM 762 C CA . ALA A 1 100 ? 4.675 -1.559 12.959 1.00 91.19 100 ALA A CA 1
ATOM 763 C C . ALA A 1 100 ? 4.532 -0.674 11.709 1.00 91.19 100 ALA A C 1
ATOM 765 O O . ALA A 1 100 ? 3.536 -0.796 10.994 1.00 91.19 100 ALA A O 1
ATOM 766 N N . VAL A 1 101 ? 5.518 0.189 11.439 1.00 93.19 101 VAL A N 1
ATOM 767 C CA . VAL A 1 101 ? 5.557 1.013 10.221 1.00 93.19 101 VAL A CA 1
ATOM 768 C C . VAL A 1 101 ? 5.767 0.133 8.993 1.00 93.19 101 VAL A C 1
ATOM 770 O O . VAL A 1 101 ? 4.978 0.216 8.058 1.00 93.19 101 VAL A O 1
ATOM 773 N N . ASP A 1 102 ? 6.761 -0.758 9.028 1.00 88.19 102 ASP A N 1
ATOM 774 C CA . ASP A 1 102 ? 7.050 -1.722 7.964 1.00 88.19 102 ASP A CA 1
ATOM 775 C C . ASP A 1 102 ? 5.834 -2.586 7.638 1.00 88.19 102 ASP A C 1
ATOM 777 O O . ASP A 1 102 ? 5.478 -2.743 6.471 1.00 88.19 102 ASP A O 1
ATOM 781 N N . HIS A 1 103 ? 5.172 -3.127 8.664 1.00 87.00 103 HIS A N 1
ATOM 782 C CA . HIS A 1 103 ? 3.994 -3.964 8.478 1.00 87.00 103 HIS A CA 1
ATOM 783 C C . HIS A 1 103 ? 2.857 -3.185 7.809 1.00 87.00 103 HIS A C 1
ATOM 785 O O . HIS A 1 103 ? 2.236 -3.688 6.874 1.00 87.00 103 HIS A O 1
ATOM 791 N N . LEU A 1 104 ? 2.605 -1.942 8.231 1.00 90.25 104 LEU A N 1
ATOM 792 C CA . LEU A 1 104 ? 1.561 -1.127 7.619 1.00 90.25 104 LEU A CA 1
ATOM 793 C C . LEU A 1 104 ? 1.923 -0.699 6.191 1.00 90.25 104 LEU A C 1
ATOM 795 O O . LEU A 1 104 ? 1.084 -0.792 5.302 1.00 90.25 104 LEU A O 1
ATOM 799 N N . TYR A 1 105 ? 3.165 -0.286 5.945 1.00 91.06 105 TYR A N 1
ATOM 800 C CA . TYR A 1 105 ? 3.659 0.020 4.602 1.00 91.06 105 TYR A CA 1
ATOM 801 C C . TYR A 1 105 ? 3.501 -1.178 3.668 1.00 91.06 105 TYR A C 1
ATOM 803 O O . TYR A 1 105 ? 3.042 -1.030 2.539 1.00 91.06 105 TYR A O 1
ATOM 811 N N . HIS A 1 106 ? 3.857 -2.372 4.140 1.00 83.75 106 HIS A N 1
ATOM 812 C CA . HIS A 1 106 ? 3.686 -3.598 3.377 1.00 83.75 106 HIS A CA 1
ATOM 813 C C . HIS A 1 106 ? 2.209 -3.867 3.065 1.00 83.75 106 HIS A C 1
ATOM 815 O O . HIS A 1 106 ? 1.877 -4.077 1.904 1.00 83.75 106 HIS A O 1
ATOM 821 N N . ARG A 1 107 ? 1.306 -3.756 4.050 1.00 85.25 107 ARG A N 1
ATOM 822 C CA . ARG A 1 107 ? -0.144 -3.899 3.822 1.00 85.25 107 ARG A CA 1
ATOM 823 C C . ARG A 1 107 ? -0.685 -2.889 2.809 1.00 85.25 107 ARG A C 1
ATOM 825 O O . ARG A 1 107 ? -1.488 -3.258 1.960 1.00 85.25 107 ARG A O 1
ATOM 832 N N . ILE A 1 108 ? -0.222 -1.636 2.852 1.00 89.06 108 ILE A N 1
ATOM 833 C CA . ILE A 1 108 ? -0.611 -0.624 1.858 1.00 89.06 108 ILE A CA 1
ATOM 834 C C . ILE A 1 108 ? -0.135 -1.054 0.467 1.00 89.06 108 ILE A C 1
ATOM 836 O O . ILE A 1 108 ? -0.909 -0.997 -0.481 1.00 89.06 108 ILE A O 1
ATOM 840 N N . ARG A 1 109 ? 1.098 -1.554 0.330 1.00 86.69 109 ARG A N 1
ATOM 841 C CA . ARG A 1 109 ? 1.602 -2.053 -0.960 1.00 86.69 109 ARG A CA 1
ATOM 842 C C . ARG A 1 109 ? 0.785 -3.217 -1.507 1.00 86.69 109 ARG A C 1
ATOM 844 O O . ARG A 1 109 ? 0.499 -3.243 -2.699 1.00 86.69 109 ARG A O 1
ATOM 851 N N . LEU A 1 110 ? 0.394 -4.151 -0.640 1.00 78.56 110 LEU A N 1
ATOM 852 C CA . LEU A 1 110 ? -0.458 -5.278 -1.019 1.00 78.56 110 LEU A CA 1
ATOM 853 C C . LEU A 1 110 ? -1.823 -4.815 -1.542 1.00 78.56 110 LEU A C 1
ATOM 855 O O . LEU A 1 110 ? -2.341 -5.416 -2.476 1.00 78.56 110 LEU A O 1
ATOM 859 N N . SER A 1 111 ? -2.358 -3.700 -1.036 1.00 82.19 111 SER A N 1
ATOM 860 C CA . SER A 1 111 ? -3.627 -3.154 -1.537 1.00 82.19 111 SER A CA 1
ATOM 861 C C . SER A 1 111 ? -3.577 -2.683 -2.997 1.00 82.19 111 SER A C 1
ATOM 863 O O . SER A 1 111 ? -4.611 -2.656 -3.656 1.00 82.19 111 SER A O 1
ATOM 865 N N . PHE A 1 112 ? -2.398 -2.344 -3.539 1.00 82.12 112 PHE A N 1
ATOM 866 C CA . PHE A 1 112 ? -2.237 -2.023 -4.970 1.00 82.12 112 PHE A CA 1
ATOM 867 C C . PHE A 1 112 ? -2.168 -3.270 -5.851 1.00 82.12 112 PHE A C 1
ATOM 869 O O . PHE A 1 112 ? -2.208 -3.184 -7.074 1.00 82.12 112 PHE A O 1
ATOM 876 N N . ALA A 1 113 ? -1.993 -4.424 -5.219 1.00 68.38 113 ALA A N 1
ATOM 877 C CA . ALA A 1 113 ? -1.754 -5.699 -5.855 1.00 68.38 113 ALA A CA 1
ATOM 878 C C . ALA A 1 113 ? -3.089 -6.441 -6.131 1.00 68.38 113 ALA A C 1
ATOM 880 O O . ALA A 1 113 ? -3.154 -7.297 -7.023 1.00 68.38 113 ALA A O 1
ATOM 881 N N . ASP A 1 114 ? -4.160 -6.080 -5.417 1.00 54.41 114 ASP A N 1
ATOM 882 C CA . ASP A 1 114 ? -5.515 -6.587 -5.634 1.00 54.41 114 ASP A CA 1
ATOM 883 C C . ASP A 1 114 ? -6.172 -5.925 -6.842 1.00 54.41 114 ASP A C 1
ATOM 885 O O . ASP A 1 114 ? -6.563 -4.760 -6.835 1.00 54.41 114 ASP A O 1
ATOM 889 N N . GLY A 1 115 ? -6.250 -6.694 -7.923 1.00 48.44 115 GLY A N 1
ATOM 890 C CA . GLY A 1 115 ? -6.804 -6.236 -9.188 1.00 48.44 115 GLY A CA 1
ATOM 891 C C . GLY A 1 115 ? -6.630 -7.229 -10.326 1.00 48.44 115 GLY A C 1
ATOM 892 O O . GLY A 1 115 ? -7.477 -7.250 -11.205 1.00 48.44 115 GLY A O 1
ATOM 893 N N . MET A 1 116 ? -5.593 -8.082 -10.313 1.00 40.47 116 MET A N 1
ATOM 894 C CA . MET A 1 116 ? -5.503 -9.240 -11.232 1.00 40.47 116 MET A CA 1
ATOM 895 C C . MET A 1 116 ? -4.325 -10.199 -10.988 1.00 40.47 116 MET A C 1
ATOM 897 O O . MET A 1 116 ? -4.134 -11.133 -11.761 1.00 40.47 116 MET A O 1
ATOM 901 N N . ALA A 1 117 ? -3.496 -9.985 -9.961 1.00 41.59 117 ALA A N 1
ATOM 902 C CA . ALA A 1 117 ? -2.190 -10.644 -9.938 1.00 41.59 117 ALA A CA 1
ATOM 903 C C . ALA A 1 117 ? -1.410 -10.574 -8.623 1.00 41.59 117 ALA A C 1
ATOM 905 O O . ALA A 1 117 ? -0.542 -11.404 -8.376 1.00 41.59 117 ALA A O 1
ATOM 906 N N . GLY A 1 118 ? -1.638 -9.563 -7.795 1.00 39.91 118 GLY A N 1
ATOM 907 C CA . GLY A 1 118 ? -0.744 -9.273 -6.687 1.00 39.91 118 GLY A CA 1
ATOM 908 C C . GLY A 1 118 ? -0.986 -10.105 -5.432 1.00 39.91 118 GLY A C 1
ATOM 909 O O . GLY A 1 118 ? -0.020 -10.519 -4.794 1.00 39.91 118 GLY A O 1
ATOM 910 N N . THR A 1 119 ? -2.239 -10.462 -5.146 1.00 42.00 119 THR A N 1
ATOM 911 C CA . THR A 1 119 ? -2.588 -11.455 -4.113 1.00 42.00 119 THR A CA 1
ATOM 912 C C . THR A 1 119 ? -2.166 -12.876 -4.473 1.00 42.00 119 THR A C 1
ATOM 914 O O . THR A 1 119 ? -2.046 -13.727 -3.595 1.00 42.00 119 THR A O 1
ATOM 917 N N . ALA A 1 120 ? -1.877 -13.142 -5.749 1.00 41.91 120 ALA A N 1
ATOM 918 C CA . ALA A 1 120 ? -1.299 -14.407 -6.185 1.00 41.91 120 ALA A CA 1
ATOM 919 C C . ALA A 1 120 ? 0.214 -14.494 -5.907 1.00 41.91 120 ALA A C 1
ATOM 921 O O . ALA A 1 120 ? 0.731 -15.573 -5.622 1.00 41.91 120 ALA A O 1
ATOM 922 N N . ILE A 1 121 ? 0.931 -13.367 -5.966 1.00 44.34 121 ILE A N 1
ATOM 923 C CA . ILE A 1 121 ? 2.388 -13.326 -5.766 1.00 44.34 121 ILE A CA 1
ATOM 924 C C . ILE A 1 121 ? 2.749 -13.301 -4.279 1.00 44.34 121 ILE A C 1
ATOM 926 O O . ILE A 1 121 ? 3.798 -13.808 -3.891 1.00 44.34 121 ILE A O 1
ATOM 930 N N . LEU A 1 122 ? 1.889 -12.717 -3.446 1.00 45.25 122 LEU A N 1
ATOM 931 C CA . LEU A 1 122 ? 2.166 -12.459 -2.040 1.00 45.25 122 LEU A CA 1
ATOM 932 C C . LEU A 1 122 ? 0.974 -12.912 -1.212 1.00 45.25 122 LEU A C 1
ATOM 934 O O . LEU A 1 122 ? 0.024 -12.154 -1.029 1.00 45.25 122 LEU A O 1
ATOM 938 N N . LYS A 1 123 ? 1.012 -14.151 -0.718 1.00 44.78 123 LYS A N 1
ATOM 939 C CA . LYS A 1 123 ? 0.087 -14.557 0.336 1.00 44.78 123 LYS A CA 1
ATOM 940 C C . LYS A 1 123 ? 0.737 -14.554 1.711 1.00 44.78 123 LYS A C 1
ATOM 942 O O . LYS A 1 123 ? 1.941 -14.757 1.871 1.00 44.78 123 LYS A O 1
ATOM 947 N N . GLU A 1 124 ? -0.145 -14.293 2.668 1.00 36.84 124 GLU A N 1
ATOM 948 C CA . GLU A 1 124 ? 0.020 -14.299 4.113 1.00 36.84 124 GLU A CA 1
ATOM 949 C C . GLU A 1 124 ? 0.791 -15.520 4.650 1.00 36.84 124 GLU A C 1
ATOM 951 O O . GLU A 1 124 ? 0.816 -16.580 4.013 1.00 36.84 124 GLU A O 1
ATOM 956 N N . PRO A 1 125 ? 1.412 -15.406 5.842 1.00 32.00 125 PRO A N 1
ATOM 957 C CA . PRO A 1 125 ? 2.092 -16.525 6.491 1.00 32.00 125 PRO A CA 1
ATOM 958 C C . PRO A 1 125 ? 1.173 -17.754 6.613 1.00 32.00 125 PRO A C 1
ATOM 960 O O . PRO A 1 125 ? 0.280 -17.777 7.451 1.00 32.00 125 PRO A O 1
ATOM 963 N N . GLY A 1 126 ? 1.419 -18.790 5.800 1.00 34.59 126 GLY A N 1
ATOM 964 C CA . GLY A 1 126 ? 0.747 -20.095 5.906 1.00 34.59 126 GLY A CA 1
ATOM 965 C C . GLY A 1 126 ? 0.122 -20.664 4.627 1.00 34.59 126 GLY A C 1
ATOM 966 O O . GLY A 1 126 ? -0.339 -21.799 4.664 1.00 34.59 126 GLY A O 1
ATOM 967 N N . THR A 1 127 ? 0.120 -19.947 3.499 1.00 36.97 127 THR A N 1
ATOM 968 C CA . THR A 1 127 ? -0.341 -20.493 2.202 1.00 36.97 127 THR A CA 1
ATOM 969 C C . THR A 1 127 ? 0.810 -20.670 1.212 1.00 36.97 127 THR A C 1
ATOM 971 O O . THR A 1 127 ? 1.778 -19.909 1.222 1.00 36.97 127 THR A O 1
ATOM 974 N N . GLU A 1 128 ? 0.728 -21.709 0.373 1.00 35.94 128 GLU A N 1
ATOM 975 C CA . GLU A 1 128 ? 1.745 -21.990 -0.644 1.00 35.94 128 GLU A CA 1
ATOM 976 C C . GLU A 1 128 ? 1.777 -20.867 -1.698 1.00 35.94 128 GLU A C 1
ATOM 978 O O . GLU A 1 128 ? 0.734 -20.522 -2.262 1.00 35.94 128 GLU A O 1
ATOM 983 N N . PRO A 1 129 ? 2.946 -20.261 -1.967 1.00 42.75 129 PRO A N 1
ATOM 984 C CA . PRO A 1 129 ? 3.052 -19.193 -2.951 1.00 42.75 129 PRO A CA 1
ATOM 985 C C . PRO A 1 129 ? 2.879 -19.751 -4.372 1.00 42.75 129 PRO A C 1
ATOM 987 O O . PRO A 1 129 ? 3.448 -20.789 -4.706 1.00 42.75 129 PRO A O 1
ATOM 990 N N . ILE A 1 130 ? 2.141 -19.036 -5.234 1.00 43.06 130 ILE A N 1
ATOM 991 C CA . ILE A 1 130 ? 1.970 -19.414 -6.655 1.00 43.06 130 ILE A CA 1
ATOM 992 C C . ILE A 1 130 ? 3.314 -19.379 -7.401 1.00 43.06 130 ILE A C 1
ATOM 994 O O . ILE A 1 130 ? 3.513 -20.126 -8.357 1.00 43.06 130 ILE A O 1
ATOM 998 N N . TYR A 1 131 ? 4.274 -18.587 -6.913 1.00 44.06 131 TYR A N 1
ATOM 999 C CA . TYR A 1 131 ? 5.690 -18.813 -7.184 1.00 44.06 131 TYR A CA 1
ATOM 1000 C C . TYR A 1 131 ? 6.261 -19.661 -6.054 1.00 44.06 131 TYR A C 1
ATOM 1002 O O . TYR A 1 131 ? 6.574 -19.109 -4.995 1.00 44.06 131 TYR A O 1
ATOM 1010 N N . PRO A 1 132 ? 6.379 -20.989 -6.223 1.00 38.44 132 PRO A N 1
ATOM 1011 C CA . PRO A 1 132 ? 6.932 -21.823 -5.176 1.00 38.44 132 PRO A CA 1
ATOM 1012 C C . PRO A 1 132 ? 8.303 -21.261 -4.795 1.00 38.44 132 PRO A C 1
ATOM 1014 O O . PRO A 1 132 ? 9.114 -20.976 -5.677 1.00 38.44 132 PRO A O 1
ATOM 1017 N N . ARG A 1 133 ? 8.605 -21.186 -3.489 1.00 41.19 133 ARG A N 1
ATOM 1018 C CA . ARG A 1 133 ? 9.978 -20.961 -2.976 1.00 41.19 133 ARG A CA 1
ATOM 1019 C C . ARG A 1 133 ? 11.014 -21.907 -3.620 1.00 41.19 133 ARG A C 1
ATOM 1021 O O . ARG A 1 133 ? 12.206 -21.728 -3.425 1.00 41.19 133 ARG A O 1
ATOM 1028 N N . ALA A 1 134 ? 10.543 -22.928 -4.338 1.00 40.66 134 ALA A N 1
ATOM 1029 C CA . ALA A 1 134 ? 11.286 -23.987 -4.988 1.00 40.66 134 ALA A CA 1
ATOM 1030 C C . ALA A 1 134 ? 11.496 -23.824 -6.510 1.00 40.66 134 ALA A C 1
ATOM 1032 O O . ALA A 1 134 ? 12.072 -24.738 -7.096 1.00 40.66 134 ALA A O 1
ATOM 1033 N N . ARG A 1 135 ? 11.056 -22.742 -7.184 1.00 46.62 135 ARG A N 1
ATOM 1034 C CA . ARG A 1 135 ? 11.448 -22.524 -8.596 1.00 46.62 135 ARG A CA 1
ATOM 1035 C C . ARG A 1 135 ? 12.713 -21.656 -8.654 1.00 46.62 135 ARG A C 1
ATOM 1037 O O . ARG A 1 135 ? 12.602 -20.457 -8.418 1.00 46.62 135 ARG A O 1
ATOM 1044 N N . PRO A 1 136 ? 13.893 -22.217 -8.975 1.00 52.94 136 PRO A N 1
ATOM 1045 C CA . PRO A 1 136 ? 15.069 -21.401 -9.248 1.00 52.94 136 PRO A CA 1
ATOM 1046 C C . PRO A 1 136 ? 14.800 -20.547 -10.494 1.00 52.94 136 PRO A C 1
ATOM 1048 O O . PRO A 1 136 ? 14.532 -21.091 -11.565 1.00 52.94 136 PRO A O 1
ATOM 1051 N N . GLY A 1 137 ? 14.837 -19.218 -10.364 1.00 63.28 137 GLY A N 1
ATOM 1052 C CA . GLY A 1 137 ? 14.660 -18.313 -11.506 1.00 63.28 137 GLY A CA 1
ATOM 1053 C C . GLY A 1 137 ? 14.002 -16.966 -11.184 1.00 63.28 137 GLY A C 1
ATOM 1054 O O . GLY A 1 137 ? 13.604 -16.710 -10.047 1.00 63.28 137 GLY A O 1
ATOM 1055 N N . PRO A 1 138 ? 13.911 -16.063 -12.176 1.00 72.25 138 PRO A N 1
ATOM 1056 C CA . PRO A 1 138 ? 13.302 -14.755 -11.988 1.00 72.25 138 PRO A CA 1
ATOM 1057 C C . PRO A 1 138 ? 11.770 -14.806 -11.984 1.00 72.25 138 PRO A C 1
ATOM 1059 O O . PRO A 1 138 ? 11.154 -15.518 -12.769 1.00 72.25 138 PRO A O 1
ATOM 1062 N N . VAL A 1 139 ? 11.150 -13.948 -11.179 1.00 75.69 139 VAL A N 1
ATOM 1063 C CA . VAL A 1 139 ? 9.759 -13.510 -11.333 1.00 75.69 139 VAL A CA 1
ATOM 1064 C C . VAL A 1 139 ? 9.733 -12.399 -12.378 1.00 75.69 139 VAL A C 1
ATOM 1066 O O . VAL A 1 139 ? 10.357 -11.359 -12.173 1.00 75.69 139 VAL A O 1
ATOM 1069 N N . ILE A 1 140 ? 9.029 -12.593 -13.494 1.00 78.00 140 ILE A N 1
ATOM 1070 C CA . ILE A 1 140 ? 8.973 -11.600 -14.574 1.00 78.00 140 ILE A CA 1
ATOM 1071 C C . ILE A 1 140 ? 7.608 -10.918 -14.607 1.00 78.00 140 ILE A C 1
ATOM 1073 O O . ILE A 1 140 ? 6.567 -11.567 -14.541 1.00 78.00 140 ILE A O 1
ATOM 1077 N N . PHE A 1 141 ? 7.622 -9.597 -14.745 1.00 82.19 141 PHE A N 1
ATOM 1078 C CA . PHE A 1 141 ? 6.454 -8.763 -14.966 1.00 82.19 141 PHE A CA 1
ATOM 1079 C C . PHE A 1 141 ? 6.496 -8.152 -16.361 1.00 82.19 141 PHE A C 1
ATOM 1081 O O . PHE A 1 141 ? 7.532 -7.637 -16.775 1.00 82.19 141 PHE A O 1
ATOM 1088 N N . GLY A 1 142 ? 5.366 -8.152 -17.056 1.00 82.69 142 GLY A N 1
ATOM 1089 C CA . GLY A 1 142 ? 5.164 -7.405 -18.287 1.00 82.69 142 GLY A CA 1
ATOM 1090 C C . GLY A 1 142 ? 4.627 -6.004 -18.012 1.00 82.69 142 GLY A C 1
ATOM 1091 O O . GLY A 1 142 ? 3.713 -5.831 -17.204 1.00 82.69 142 GLY A O 1
ATOM 1092 N N . ILE A 1 143 ? 5.179 -5.001 -18.694 1.00 84.50 143 ILE A N 1
ATOM 1093 C CA . ILE A 1 143 ? 4.695 -3.619 -18.667 1.00 84.50 143 ILE A CA 1
ATOM 1094 C C . ILE A 1 143 ? 3.882 -3.332 -19.925 1.00 84.50 143 ILE A C 1
ATOM 1096 O O . ILE A 1 143 ? 4.371 -3.465 -21.047 1.00 84.50 143 ILE A O 1
ATOM 1100 N N . HIS A 1 144 ? 2.668 -2.836 -19.725 1.00 83.62 144 HIS A N 1
ATOM 1101 C CA . HIS A 1 144 ? 1.879 -2.146 -20.738 1.00 83.62 144 HIS A CA 1
ATOM 1102 C C . HIS A 1 144 ? 1.970 -0.650 -20.474 1.00 83.62 144 HIS A C 1
ATOM 1104 O O . HIS A 1 144 ? 1.600 -0.188 -19.393 1.00 83.62 144 HIS A O 1
ATOM 1110 N N . TYR A 1 145 ? 2.495 0.099 -21.440 1.00 82.00 145 TYR A N 1
ATOM 1111 C CA . TYR A 1 145 ? 2.760 1.524 -21.291 1.00 82.00 145 TYR A CA 1
ATOM 1112 C C . TYR A 1 145 ? 1.903 2.346 -22.249 1.00 82.00 145 TYR A C 1
ATOM 1114 O O . TYR A 1 145 ? 1.848 2.078 -23.445 1.00 82.00 145 TYR A O 1
ATOM 1122 N N . SER A 1 146 ? 1.308 3.404 -21.714 1.00 77.94 146 SER A N 1
ATOM 1123 C CA . SER A 1 146 ? 0.805 4.551 -22.459 1.00 77.94 146 SER A CA 1
ATOM 1124 C C . SER A 1 146 ? 1.305 5.835 -21.779 1.00 77.94 146 SER A C 1
ATOM 1126 O O . SER A 1 146 ? 1.669 5.799 -20.600 1.00 77.94 146 SER A O 1
ATOM 1128 N N . PRO A 1 147 ? 1.307 6.993 -22.462 1.00 73.31 147 PRO A N 1
ATOM 1129 C CA . PRO A 1 147 ? 1.712 8.258 -21.842 1.00 73.31 147 PRO A CA 1
ATOM 1130 C C . PRO A 1 147 ? 0.935 8.609 -20.562 1.00 73.31 147 PRO A C 1
ATOM 1132 O O . PRO A 1 147 ? 1.469 9.255 -19.660 1.00 73.31 147 PRO A O 1
ATOM 1135 N N . GLU A 1 148 ? -0.321 8.178 -20.455 1.00 79.75 148 GLU A N 1
ATOM 1136 C CA . GLU A 1 148 ? -1.186 8.488 -19.314 1.00 79.75 148 GLU A CA 1
ATOM 1137 C C . GLU A 1 148 ? -1.154 7.402 -18.239 1.00 79.75 148 GLU A C 1
ATOM 1139 O O . GLU A 1 148 ? -1.125 7.723 -17.049 1.00 79.75 148 GLU A O 1
ATOM 1144 N N . THR A 1 149 ? -1.090 6.131 -18.643 1.00 86.31 149 THR A N 1
ATOM 1145 C CA . THR A 1 149 ? -1.249 4.983 -17.744 1.00 86.31 149 THR A CA 1
ATOM 1146 C C . THR A 1 149 ? -0.214 3.887 -17.977 1.00 86.31 149 THR A C 1
ATOM 1148 O O . THR A 1 149 ? 0.231 3.634 -19.097 1.00 86.31 149 THR A O 1
ATOM 1151 N N . VAL A 1 150 ? 0.130 3.202 -16.894 1.00 89.00 150 VAL A N 1
ATOM 1152 C CA . VAL A 1 150 ? 0.993 2.028 -16.844 1.00 89.00 150 VAL A CA 1
ATOM 1153 C C . VAL A 1 150 ? 0.243 0.893 -16.171 1.00 89.00 150 VAL A C 1
ATOM 1155 O O . VAL A 1 150 ? -0.321 1.063 -15.090 1.00 89.00 150 VAL A O 1
ATOM 1158 N N . ARG A 1 151 ? 0.290 -0.290 -16.778 1.00 87.25 151 ARG A N 1
ATOM 1159 C CA . ARG A 1 151 ? -0.183 -1.534 -16.169 1.00 87.25 151 ARG A CA 1
ATOM 1160 C C . ARG A 1 151 ? 0.973 -2.516 -16.101 1.00 87.25 151 ARG A C 1
ATOM 1162 O O . ARG A 1 151 ? 1.691 -2.683 -17.084 1.00 87.25 151 ARG A O 1
ATOM 1169 N N . ILE A 1 152 ? 1.151 -3.148 -14.946 1.00 85.69 152 ILE A N 1
ATOM 1170 C CA . ILE A 1 152 ? 2.193 -4.151 -14.735 1.00 85.69 152 ILE A CA 1
ATOM 1171 C C . ILE A 1 152 ? 1.534 -5.445 -14.285 1.00 85.69 152 ILE A C 1
ATOM 1173 O O . ILE A 1 152 ? 0.792 -5.452 -13.307 1.00 85.69 152 ILE A O 1
ATOM 1177 N N . GLU A 1 153 ? 1.807 -6.538 -14.985 1.00 82.31 153 GLU A N 1
ATOM 1178 C CA . GLU A 1 153 ? 1.243 -7.852 -14.675 1.00 82.31 153 GLU A CA 1
ATOM 1179 C C . GLU A 1 153 ? 2.349 -8.909 -14.576 1.00 82.31 153 GLU A C 1
ATOM 1181 O O . GLU A 1 153 ? 3.298 -8.859 -15.356 1.00 82.31 153 GLU A O 1
ATOM 1186 N N . PRO A 1 154 ? 2.281 -9.852 -13.623 1.00 76.75 154 PRO A N 1
ATOM 1187 C CA . PRO A 1 154 ? 3.170 -11.000 -13.594 1.00 76.75 154 PRO A CA 1
ATOM 1188 C C . PRO A 1 154 ? 2.918 -11.873 -14.819 1.00 76.75 154 PRO A C 1
ATOM 1190 O O . PRO A 1 154 ? 1.775 -12.080 -15.231 1.00 76.75 154 PRO A O 1
ATOM 1193 N N . LEU A 1 155 ? 3.990 -12.418 -15.373 1.00 76.56 155 LEU A N 1
ATOM 1194 C CA . LEU A 1 155 ? 3.908 -13.343 -16.489 1.00 76.56 155 LEU A CA 1
ATOM 1195 C C . LEU A 1 155 ? 3.736 -14.779 -15.991 1.00 76.56 155 LEU A C 1
ATOM 1197 O O . LEU A 1 155 ? 4.356 -15.157 -14.998 1.00 76.56 155 LEU A O 1
ATOM 1201 N N . PRO A 1 156 ? 2.953 -15.619 -16.688 1.00 70.81 156 PRO A N 1
ATOM 1202 C CA . PRO A 1 156 ? 2.875 -17.038 -16.374 1.00 70.81 156 PRO A CA 1
ATOM 1203 C C . PRO A 1 156 ? 4.263 -17.708 -16.399 1.00 70.81 156 PRO A C 1
ATOM 1205 O O . PRO A 1 156 ? 5.121 -17.312 -17.198 1.00 70.81 156 PRO A O 1
ATOM 1208 N N . PRO A 1 157 ? 4.492 -18.770 -15.603 1.00 66.81 157 PRO A N 1
ATOM 1209 C CA . PRO A 1 157 ? 5.771 -19.481 -15.575 1.00 66.81 157 PRO A CA 1
ATOM 1210 C C . PRO A 1 157 ? 6.258 -19.947 -16.957 1.00 66.81 157 PRO A C 1
ATOM 1212 O O . PRO A 1 157 ? 7.435 -19.808 -17.263 1.00 66.81 157 PRO A O 1
ATOM 1215 N N . ALA A 1 158 ? 5.353 -20.405 -17.829 1.00 65.94 158 ALA A N 1
ATOM 1216 C CA . ALA A 1 158 ? 5.697 -20.822 -19.192 1.00 65.94 158 ALA A CA 1
ATOM 1217 C C . ALA A 1 158 ? 6.259 -19.671 -20.049 1.00 65.94 158 ALA A C 1
ATOM 1219 O O . ALA A 1 158 ? 7.206 -19.861 -20.806 1.00 65.94 158 ALA A O 1
ATOM 1220 N N . THR A 1 159 ? 5.707 -18.463 -19.910 1.00 67.25 159 THR A N 1
ATOM 1221 C CA . THR A 1 159 ? 6.205 -17.259 -20.594 1.00 67.25 159 THR A CA 1
ATOM 1222 C C . THR A 1 159 ? 7.538 -16.812 -20.002 1.00 67.25 159 THR A C 1
ATOM 1224 O O . THR A 1 159 ? 8.441 -16.418 -20.733 1.00 67.25 159 THR A O 1
ATOM 1227 N N . THR A 1 160 ? 7.686 -16.925 -18.682 1.00 67.38 160 THR A N 1
ATOM 1228 C CA . THR A 1 160 ? 8.948 -16.654 -17.988 1.00 67.38 160 THR A CA 1
ATOM 1229 C C . THR A 1 160 ? 10.068 -17.570 -18.487 1.00 67.38 160 THR A C 1
ATOM 1231 O O . THR A 1 160 ? 11.144 -17.076 -18.816 1.00 67.38 160 THR A O 1
ATOM 1234 N N . ASP A 1 161 ? 9.808 -18.874 -18.620 1.00 68.00 161 ASP A N 1
ATOM 1235 C CA . ASP A 1 161 ? 10.787 -19.854 -19.106 1.00 68.00 161 ASP A CA 1
ATOM 1236 C C . ASP A 1 161 ? 11.220 -19.540 -20.552 1.00 68.00 161 ASP A C 1
ATOM 1238 O O . ASP A 1 161 ? 12.401 -19.639 -20.883 1.00 68.00 161 ASP A O 1
ATOM 1242 N N . LEU A 1 162 ? 10.297 -19.091 -21.411 1.00 65.06 162 LEU A N 1
ATOM 1243 C CA . LEU A 1 162 ? 10.627 -18.636 -22.767 1.00 65.06 162 LEU A CA 1
ATOM 1244 C C . LEU A 1 162 ? 11.534 -17.400 -22.750 1.00 65.06 162 LEU A C 1
ATOM 1246 O O . LEU A 1 162 ? 12.541 -17.385 -23.452 1.00 65.06 162 LEU A O 1
ATOM 1250 N N . ILE A 1 163 ? 11.216 -16.401 -21.921 1.00 67.19 163 ILE A N 1
ATOM 1251 C CA . ILE A 1 163 ? 11.980 -15.150 -21.824 1.00 67.19 163 ILE A CA 1
ATOM 1252 C C . ILE A 1 163 ? 13.387 -15.394 -21.277 1.00 67.19 163 ILE A C 1
ATOM 1254 O O . ILE A 1 163 ? 14.346 -14.838 -21.804 1.00 67.19 163 ILE A O 1
ATOM 1258 N N . VAL A 1 164 ? 13.535 -16.233 -20.246 1.00 66.69 164 VAL A N 1
ATOM 1259 C CA . VAL A 1 164 ? 14.846 -16.593 -19.674 1.00 66.69 164 VAL A CA 1
ATOM 1260 C C . VAL A 1 164 ? 15.760 -17.226 -20.723 1.00 66.69 164 VAL A C 1
ATOM 1262 O O . VAL A 1 164 ? 16.959 -16.955 -20.726 1.00 66.69 164 VAL A O 1
ATOM 1265 N N . ASN A 1 165 ? 15.188 -18.008 -21.640 1.00 65.88 165 ASN A N 1
ATOM 1266 C CA . ASN A 1 165 ? 15.907 -18.657 -22.734 1.00 65.88 165 ASN A CA 1
ATOM 1267 C C . ASN A 1 165 ? 16.124 -17.754 -23.964 1.00 65.88 165 ASN A C 1
ATOM 1269 O O . ASN A 1 165 ? 16.714 -18.202 -24.946 1.00 65.88 165 ASN A O 1
ATOM 1273 N N . MET A 1 166 ? 15.663 -16.499 -23.946 1.00 64.25 166 MET A N 1
ATOM 1274 C CA . MET A 1 166 ? 16.009 -15.529 -24.987 1.00 64.25 166 MET A CA 1
ATOM 1275 C C . MET A 1 166 ? 17.465 -15.067 -24.826 1.00 64.25 166 MET A C 1
ATOM 1277 O O . MET A 1 166 ? 17.963 -14.946 -23.706 1.00 64.25 166 MET A O 1
ATOM 1281 N N . ASP A 1 167 ? 18.103 -14.697 -25.944 1.00 58.62 167 ASP A N 1
ATOM 1282 C CA . ASP A 1 167 ? 19.425 -14.040 -26.017 1.00 58.62 167 ASP A CA 1
ATOM 1283 C C . ASP A 1 167 ? 19.385 -12.586 -25.488 1.00 58.62 167 ASP A C 1
ATOM 1285 O O . ASP A 1 167 ? 19.834 -11.618 -26.110 1.00 58.62 167 ASP A O 1
ATOM 1289 N N . ILE A 1 168 ? 18.790 -12.399 -24.314 1.00 61.06 168 ILE A N 1
ATOM 1290 C CA . ILE A 1 168 ? 18.826 -11.144 -23.582 1.00 61.06 168 ILE A CA 1
ATOM 1291 C C . ILE A 1 168 ? 20.179 -11.111 -22.872 1.00 61.06 168 ILE A C 1
ATOM 1293 O O . ILE A 1 168 ? 20.541 -12.080 -22.201 1.00 61.06 168 ILE A O 1
ATOM 1297 N N . PRO A 1 169 ? 20.955 -10.017 -22.985 1.00 57.72 169 PRO A N 1
ATOM 1298 C CA . PRO A 1 169 ? 22.160 -9.849 -22.194 1.00 57.72 169 PRO A CA 1
ATOM 1299 C C . PRO A 1 169 ? 21.738 -9.642 -20.741 1.00 57.72 169 PRO A C 1
ATOM 1301 O O . PRO A 1 169 ? 21.607 -8.510 -20.284 1.00 57.72 169 PRO A O 1
ATOM 1304 N N . TRP A 1 170 ? 21.472 -10.743 -20.038 1.00 61.09 170 TRP A N 1
ATOM 1305 C CA . TRP A 1 170 ? 21.203 -10.775 -18.613 1.00 61.09 170 TRP A CA 1
ATOM 1306 C C . TRP A 1 170 ? 22.455 -10.232 -17.923 1.00 61.09 170 TRP A C 1
ATOM 1308 O O . TRP A 1 170 ? 23.484 -10.914 -17.909 1.00 61.09 170 TRP A O 1
ATOM 1318 N N . PRO A 1 171 ? 22.441 -8.995 -17.400 1.00 55.66 171 PRO A N 1
ATOM 1319 C CA . PRO A 1 171 ? 23.606 -8.479 -16.714 1.00 55.66 171 PRO A CA 1
ATOM 1320 C C . PRO A 1 171 ? 23.903 -9.414 -15.537 1.00 55.66 171 PRO A C 1
ATOM 1322 O O . PRO A 1 171 ? 23.015 -9.820 -14.782 1.00 55.66 171 PRO A O 1
ATOM 1325 N N . LEU A 1 172 ? 25.179 -9.773 -15.390 1.00 51.81 172 LEU A N 1
ATOM 1326 C CA . LEU A 1 172 ? 25.669 -10.679 -14.342 1.00 51.81 172 LEU A CA 1
ATOM 1327 C C . LEU A 1 172 ? 25.520 -10.089 -12.923 1.00 51.81 172 LEU A C 1
ATOM 1329 O O . LEU A 1 172 ? 25.906 -10.721 -11.944 1.00 51.81 172 LEU A O 1
ATOM 1333 N N . ARG A 1 173 ? 24.990 -8.866 -12.810 1.00 51.97 173 ARG A N 1
ATOM 1334 C CA . ARG A 1 173 ? 24.831 -8.080 -11.586 1.00 51.97 173 ARG A CA 1
ATOM 1335 C C . ARG A 1 173 ? 23.419 -7.485 -11.577 1.00 51.97 173 ARG A C 1
ATOM 1337 O O . ARG A 1 173 ? 22.943 -7.066 -12.627 1.00 51.97 173 ARG A O 1
ATOM 1344 N N . GLY A 1 174 ? 22.729 -7.536 -10.437 1.00 56.84 174 GLY A N 1
ATOM 1345 C CA . GLY A 1 174 ? 21.340 -7.085 -10.289 1.00 56.84 174 GLY A CA 1
ATOM 1346 C C . GLY A 1 174 ? 20.368 -8.160 -9.799 1.00 56.84 174 GLY A C 1
ATOM 1347 O O . GLY A 1 174 ? 20.359 -9.284 -10.309 1.00 56.84 174 GLY A O 1
ATOM 1348 N N . ASN A 1 175 ? 19.515 -7.795 -8.839 1.00 66.00 175 ASN A N 1
ATOM 1349 C CA . ASN A 1 175 ? 18.341 -8.583 -8.456 1.00 66.00 175 ASN A CA 1
ATOM 1350 C C . ASN A 1 175 ? 17.109 -8.180 -9.256 1.00 66.00 175 ASN A C 1
ATOM 1352 O O . ASN A 1 175 ? 16.148 -8.938 -9.285 1.00 66.00 175 ASN A O 1
ATOM 1356 N N . ILE A 1 176 ? 17.096 -6.987 -9.854 1.00 68.94 176 ILE A N 1
ATOM 1357 C CA . ILE A 1 176 ? 15.945 -6.475 -10.595 1.00 68.94 176 ILE A CA 1
ATOM 1358 C C . ILE A 1 176 ? 16.422 -5.914 -11.917 1.00 68.94 176 ILE A C 1
ATOM 1360 O O . ILE A 1 176 ? 17.290 -5.045 -11.958 1.00 68.94 176 ILE A O 1
ATOM 1364 N N . LEU A 1 177 ? 15.840 -6.408 -12.997 1.00 70.81 177 LEU A N 1
ATOM 1365 C CA . LEU A 1 177 ? 16.197 -6.037 -14.350 1.00 70.81 177 LEU A CA 1
ATOM 1366 C C . LEU A 1 177 ? 15.002 -5.395 -15.022 1.00 70.81 177 LEU A C 1
ATOM 1368 O O . LEU A 1 177 ? 13.959 -6.026 -15.145 1.00 70.81 177 LEU A O 1
ATOM 1372 N N . PHE A 1 178 ? 15.166 -4.168 -15.488 1.00 68.44 178 PHE A N 1
ATOM 1373 C CA . PHE A 1 178 ? 14.197 -3.522 -16.362 1.00 68.44 178 PHE A CA 1
ATOM 1374 C C . PHE A 1 178 ? 14.631 -3.762 -17.798 1.00 68.44 178 PHE A C 1
ATOM 1376 O O . PHE A 1 178 ? 15.728 -3.363 -18.173 1.00 68.44 178 PHE A O 1
ATOM 1383 N N . ILE A 1 179 ? 13.798 -4.415 -18.596 1.00 71.69 179 ILE A N 1
ATOM 1384 C CA . ILE A 1 179 ? 14.088 -4.724 -19.995 1.00 71.69 179 ILE A CA 1
ATOM 1385 C C . ILE A 1 179 ? 13.210 -3.811 -20.843 1.00 71.69 179 ILE A C 1
ATOM 1387 O O . ILE A 1 179 ? 11.983 -3.915 -20.824 1.00 71.69 179 ILE A O 1
ATOM 1391 N N . ASP A 1 180 ? 13.842 -2.880 -21.549 1.00 62.00 180 ASP A N 1
ATOM 1392 C CA . ASP A 1 180 ? 13.157 -1.945 -22.439 1.00 62.00 180 ASP A CA 1
ATOM 1393 C C . ASP A 1 180 ? 12.775 -2.688 -23.727 1.00 62.00 180 ASP A C 1
ATOM 1395 O O . ASP A 1 180 ? 13.656 -3.134 -24.453 1.00 62.00 180 ASP A O 1
ATOM 1399 N N . THR A 1 181 ? 11.480 -2.854 -24.005 1.00 61.78 181 THR A N 1
ATOM 1400 C CA . THR A 1 181 ? 10.917 -3.555 -25.179 1.00 61.78 181 THR A CA 1
ATOM 1401 C C . THR A 1 181 ? 11.213 -5.058 -25.286 1.00 61.78 181 THR A C 1
ATOM 1403 O O . THR A 1 181 ? 12.296 -5.489 -25.678 1.00 61.78 181 THR A O 1
ATOM 1406 N N . CYS A 1 182 ? 10.195 -5.883 -25.021 1.00 54.38 182 CYS A N 1
ATOM 1407 C CA . CYS A 1 182 ? 10.230 -7.318 -25.293 1.00 54.38 182 CYS A CA 1
ATOM 1408 C C . CYS A 1 182 ? 8.944 -7.730 -26.023 1.00 54.38 182 CYS A C 1
ATOM 1410 O O . CYS A 1 182 ? 7.848 -7.573 -25.493 1.00 54.38 182 CYS A O 1
ATOM 1412 N N . GLU A 1 183 ? 9.099 -8.268 -27.235 1.00 54.84 183 GLU A N 1
ATOM 1413 C CA . GLU A 1 183 ? 8.012 -8.817 -28.062 1.00 54.84 183 GLU A CA 1
ATOM 1414 C C . GLU A 1 183 ? 6.935 -7.811 -28.525 1.00 54.84 183 GLU A C 1
ATOM 1416 O O . GLU A 1 183 ? 7.047 -6.605 -28.336 1.00 54.84 183 GLU A O 1
ATOM 1421 N N . LYS A 1 184 ? 5.912 -8.299 -29.245 1.00 58.59 184 LYS A N 1
ATOM 1422 C CA . LYS A 1 184 ? 4.767 -7.485 -29.705 1.00 58.59 184 LYS A CA 1
ATOM 1423 C C . LYS A 1 184 ? 3.736 -7.229 -28.595 1.00 58.59 184 LYS A C 1
ATOM 1425 O O . LYS A 1 184 ? 2.887 -6.360 -28.756 1.00 58.59 184 LYS A O 1
ATOM 1430 N N . THR A 1 185 ? 3.788 -8.004 -27.511 1.00 68.69 185 THR A N 1
ATOM 1431 C CA . THR A 1 185 ? 2.742 -8.056 -26.477 1.00 68.69 185 THR A CA 1
ATOM 1432 C C . THR A 1 185 ? 2.999 -7.081 -25.328 1.00 68.69 185 THR A C 1
ATOM 1434 O O . THR A 1 185 ? 2.047 -6.550 -24.762 1.00 68.69 185 THR A O 1
ATOM 1437 N N . TYR A 1 186 ? 4.267 -6.816 -24.996 1.00 75.81 186 TYR A N 1
ATOM 1438 C CA . TYR A 1 186 ? 4.661 -5.979 -23.864 1.00 75.81 186 TYR A CA 1
ATOM 1439 C C . TYR A 1 186 ? 5.540 -4.815 -24.308 1.00 75.81 186 TYR A C 1
ATOM 1441 O O . TYR A 1 186 ? 6.400 -4.938 -25.174 1.00 75.81 186 TYR A O 1
ATOM 1449 N N . HIS A 1 187 ? 5.355 -3.666 -23.664 1.00 77.94 187 HIS A N 1
ATOM 1450 C CA . HIS A 1 187 ? 6.190 -2.493 -23.899 1.00 77.94 187 HIS A CA 1
ATOM 1451 C C . HIS A 1 187 ? 7.561 -2.642 -23.233 1.00 77.94 187 HIS A C 1
ATOM 1453 O O . HIS A 1 187 ? 8.533 -2.096 -23.734 1.00 77.94 187 HIS A O 1
ATOM 1459 N N . GLY A 1 188 ? 7.661 -3.414 -22.149 1.00 79.69 188 GLY A N 1
ATOM 1460 C CA . GLY A 1 188 ? 8.913 -3.794 -21.490 1.00 79.69 188 GLY A CA 1
ATOM 1461 C C . GLY A 1 188 ? 8.678 -4.853 -20.421 1.00 79.69 188 GLY A C 1
ATOM 1462 O O . GLY A 1 188 ? 7.537 -5.258 -20.200 1.00 79.69 188 GLY A O 1
ATOM 1463 N N . LEU A 1 189 ? 9.743 -5.283 -19.744 1.00 80.69 189 LEU A N 1
ATOM 1464 C CA . LEU A 1 189 ? 9.682 -6.281 -18.675 1.00 80.69 189 LEU A CA 1
ATOM 1465 C C . LEU A 1 189 ? 10.388 -5.811 -17.397 1.00 80.69 189 LEU A C 1
ATOM 1467 O O . LEU A 1 189 ? 11.302 -4.991 -17.450 1.00 80.69 189 LEU A O 1
ATOM 1471 N N . ILE A 1 190 ? 10.001 -6.382 -16.256 1.00 81.50 190 ILE A N 1
ATOM 1472 C CA . ILE A 1 190 ? 10.743 -6.326 -14.990 1.00 81.50 190 ILE A CA 1
ATOM 1473 C C . ILE A 1 190 ? 11.041 -7.761 -14.574 1.00 81.50 190 ILE A C 1
ATOM 1475 O O . ILE A 1 190 ? 10.109 -8.497 -14.282 1.00 81.50 190 ILE A O 1
ATOM 1479 N N . ALA A 1 191 ? 12.301 -8.177 -14.525 1.00 78.81 191 ALA A N 1
ATOM 1480 C CA . ALA A 1 191 ? 12.689 -9.482 -13.995 1.00 78.81 191 ALA A CA 1
ATOM 1481 C C . ALA A 1 191 ? 13.272 -9.321 -12.589 1.00 78.81 191 ALA A C 1
ATOM 1483 O O . ALA A 1 191 ? 14.254 -8.609 -12.408 1.00 78.81 191 ALA A O 1
ATOM 1484 N N . TYR A 1 192 ? 12.684 -9.985 -11.601 1.00 77.31 192 TYR A N 1
ATOM 1485 C CA . TYR A 1 192 ? 13.102 -9.975 -10.206 1.00 77.31 192 TYR A CA 1
ATOM 1486 C C . TYR A 1 192 ? 13.648 -11.345 -9.795 1.00 77.31 192 TYR A C 1
ATOM 1488 O O . TYR A 1 192 ? 12.944 -12.340 -9.881 1.00 77.31 192 TYR A O 1
ATOM 1496 N N . TYR A 1 193 ? 14.882 -11.398 -9.307 1.00 74.38 193 TYR A N 1
ATOM 1497 C CA . TYR A 1 193 ? 15.549 -12.606 -8.834 1.00 74.38 193 TYR A CA 1
ATOM 1498 C C . TYR A 1 193 ? 15.529 -12.647 -7.297 1.00 74.38 193 TYR A C 1
ATOM 1500 O O . TYR A 1 193 ? 16.375 -12.001 -6.667 1.00 74.38 193 TYR A O 1
ATOM 1508 N N . PRO A 1 194 ? 14.599 -13.391 -6.670 1.00 67.38 194 PRO A N 1
ATOM 1509 C CA . PRO A 1 194 ? 14.484 -13.448 -5.211 1.00 67.38 194 PRO A CA 1
ATOM 1510 C C . PRO A 1 194 ? 15.673 -14.133 -4.529 1.00 67.38 194 PRO A C 1
ATOM 1512 O O . PRO A 1 194 ? 16.000 -13.821 -3.380 1.00 67.38 194 PRO A O 1
ATOM 1515 N N . ASP A 1 195 ? 16.354 -15.024 -5.246 1.00 66.69 195 ASP A N 1
ATOM 1516 C CA . ASP A 1 195 ? 17.456 -15.824 -4.707 1.00 66.69 195 ASP A CA 1
ATOM 1517 C C . ASP A 1 195 ? 18.769 -15.044 -4.606 1.00 66.69 195 ASP A C 1
ATOM 1519 O O . ASP A 1 195 ? 19.668 -15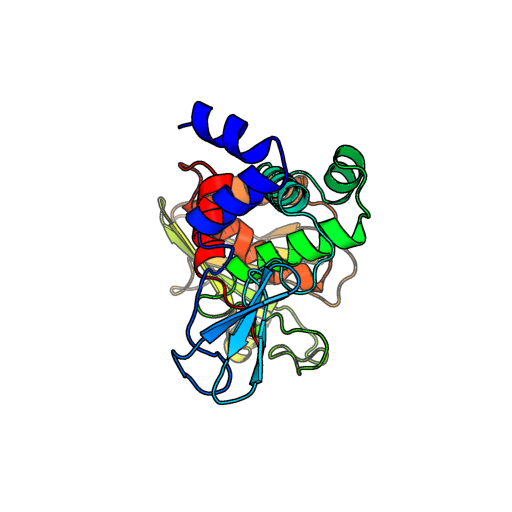.421 -3.857 1.00 66.69 195 ASP A O 1
ATOM 1523 N N . ARG A 1 196 ? 18.890 -13.929 -5.331 1.00 66.50 196 ARG A N 1
ATOM 1524 C CA . ARG A 1 196 ? 20.115 -13.131 -5.351 1.00 66.50 196 ARG A CA 1
ATOM 1525 C C . ARG A 1 196 ? 20.160 -12.165 -4.157 1.00 66.50 196 ARG A C 1
ATOM 1527 O O . ARG A 1 196 ? 19.139 -11.653 -3.697 1.00 66.50 196 ARG A O 1
ATOM 1534 N N . GLU A 1 197 ? 21.353 -11.896 -3.631 1.00 57.38 197 GLU A N 1
ATOM 1535 C CA . GLU A 1 197 ? 21.527 -11.093 -2.406 1.00 57.38 197 GLU A CA 1
ATOM 1536 C C . GLU A 1 197 ? 21.529 -9.569 -2.638 1.00 57.38 197 GLU A C 1
ATOM 1538 O O . GLU A 1 197 ? 21.181 -8.817 -1.728 1.00 57.38 197 GLU A O 1
ATOM 1543 N N . ASN A 1 198 ? 21.836 -9.098 -3.852 1.00 58.31 198 ASN A N 1
ATOM 1544 C CA . ASN A 1 198 ? 22.107 -7.682 -4.134 1.00 58.31 198 ASN A CA 1
ATOM 1545 C C . ASN A 1 198 ? 20.910 -6.912 -4.702 1.00 58.31 198 ASN A C 1
ATOM 1547 O O . ASN A 1 198 ? 20.593 -7.059 -5.872 1.00 58.31 198 ASN A O 1
ATOM 1551 N N . GLN A 1 199 ? 20.337 -5.950 -3.977 1.00 58.94 199 GLN A N 1
ATOM 1552 C CA . GLN A 1 199 ? 19.210 -5.113 -4.453 1.00 58.94 199 GLN A CA 1
ATOM 1553 C C . GLN A 1 199 ? 19.558 -4.101 -5.566 1.00 58.94 199 GLN A C 1
ATOM 1555 O O . GLN A 1 199 ? 18.979 -3.020 -5.657 1.00 58.94 199 GLN A O 1
ATOM 1560 N N . GLU A 1 200 ? 20.523 -4.432 -6.412 1.00 65.81 200 GLU A N 1
ATOM 1561 C CA . GLU A 1 200 ? 20.914 -3.656 -7.568 1.00 65.81 200 GLU A CA 1
ATOM 1562 C C . GLU A 1 200 ? 19.850 -3.776 -8.665 1.00 65.81 200 GLU A C 1
ATOM 1564 O O . GLU A 1 200 ? 19.378 -4.866 -9.016 1.00 65.81 200 GLU A O 1
ATOM 1569 N N . VAL A 1 201 ? 19.470 -2.612 -9.180 1.00 68.19 201 VAL A N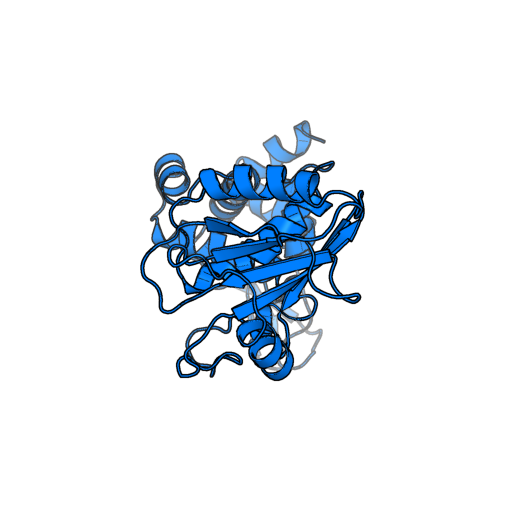 1
ATOM 1570 C CA . VAL A 1 201 ? 18.565 -2.456 -10.308 1.00 68.19 201 VAL A CA 1
ATOM 1571 C C . VAL A 1 201 ? 19.399 -2.199 -11.547 1.00 68.19 201 VAL A C 1
ATOM 1573 O O . VAL A 1 201 ? 20.176 -1.245 -11.570 1.00 68.19 201 VAL A O 1
ATOM 1576 N N . VAL A 1 202 ? 19.202 -2.998 -12.592 1.00 67.44 202 VAL A N 1
ATOM 1577 C CA . VAL A 1 202 ? 19.884 -2.801 -13.872 1.00 67.44 202 VAL A CA 1
ATOM 1578 C C . VAL A 1 202 ? 18.875 -2.567 -14.983 1.00 67.44 202 VAL A C 1
ATOM 1580 O O . VAL A 1 202 ? 17.886 -3.284 -15.117 1.00 67.44 202 VAL A O 1
ATOM 1583 N N . LEU A 1 203 ? 19.135 -1.544 -15.792 1.00 66.69 203 LEU A N 1
ATOM 1584 C CA . LEU A 1 203 ? 18.405 -1.306 -17.028 1.00 66.69 203 LEU A CA 1
ATOM 1585 C C . LEU A 1 203 ? 19.100 -2.055 -18.167 1.00 66.69 203 LEU A C 1
ATOM 1587 O O . LEU A 1 203 ? 20.285 -1.851 -18.425 1.00 66.69 203 LEU A O 1
ATOM 1591 N N . VAL A 1 204 ? 18.346 -2.900 -18.856 1.00 68.44 204 VAL A N 1
ATOM 1592 C CA . VAL A 1 204 ? 18.772 -3.668 -20.020 1.00 68.44 204 VAL A CA 1
ATOM 1593 C C . VAL A 1 204 ? 18.095 -3.077 -21.250 1.00 68.44 204 VAL A C 1
ATOM 1595 O O . VAL A 1 204 ? 16.872 -3.114 -21.383 1.00 68.44 204 VAL A O 1
ATOM 1598 N N . GLN A 1 205 ? 18.904 -2.530 -22.155 1.00 64.06 205 GLN A N 1
ATOM 1599 C CA . GLN A 1 205 ? 18.456 -2.064 -23.465 1.00 64.06 205 GLN A CA 1
ATOM 1600 C C . GLN A 1 205 ? 18.860 -3.096 -24.532 1.00 64.06 205 GLN A C 1
ATOM 1602 O O . GLN A 1 205 ? 20.057 -3.359 -24.695 1.00 64.06 205 GLN A O 1
ATOM 1607 N N . PRO A 1 206 ? 17.905 -3.713 -25.252 1.00 58.62 206 PRO A N 1
ATOM 1608 C CA . PRO A 1 206 ? 18.209 -4.637 -26.338 1.00 58.62 206 PRO A CA 1
ATOM 1609 C C . PRO A 1 206 ? 18.982 -3.932 -27.458 1.00 58.62 206 PRO A C 1
ATOM 1611 O O . PRO A 1 206 ? 18.623 -2.837 -27.883 1.00 58.62 206 PRO A O 1
ATOM 1614 N N . LYS A 1 207 ? 20.029 -4.579 -27.982 1.00 50.34 207 LYS A N 1
ATOM 1615 C CA . LYS A 1 207 ? 21.010 -3.963 -28.896 1.00 50.34 207 LYS A CA 1
ATOM 1616 C C . LYS A 1 207 ? 20.462 -3.492 -30.262 1.00 50.34 207 LYS A C 1
ATOM 1618 O O . LYS A 1 207 ? 21.179 -2.783 -30.954 1.00 50.34 207 LYS A O 1
ATOM 1623 N N . ASN A 1 208 ? 19.236 -3.857 -30.662 1.00 48.91 208 ASN A N 1
ATOM 1624 C CA . ASN A 1 208 ? 18.801 -3.809 -32.070 1.00 48.91 208 ASN A CA 1
ATOM 1625 C C . ASN A 1 208 ? 17.427 -3.155 -32.359 1.00 48.91 208 ASN A C 1
ATOM 1627 O O . ASN A 1 208 ? 16.750 -3.624 -33.273 1.00 48.91 208 ASN A O 1
ATOM 1631 N N . ARG A 1 209 ? 16.957 -2.106 -31.655 1.00 50.78 209 ARG A N 1
ATOM 1632 C CA . ARG A 1 209 ? 15.703 -1.410 -32.059 1.00 50.78 209 ARG A CA 1
ATOM 1633 C C . ARG A 1 209 ? 15.687 0.104 -31.828 1.00 50.78 209 ARG A C 1
ATOM 1635 O O . ARG A 1 209 ? 16.109 0.591 -30.789 1.00 50.78 209 ARG A O 1
ATOM 1642 N N . THR A 1 210 ? 15.136 0.823 -32.811 1.00 44.28 210 THR A N 1
ATOM 1643 C CA . THR A 1 210 ? 15.260 2.284 -32.993 1.00 44.28 210 THR A CA 1
ATOM 1644 C C . THR A 1 210 ? 13.950 3.073 -32.842 1.00 44.28 210 THR A C 1
ATOM 1646 O O . THR A 1 210 ? 13.960 4.282 -33.069 1.00 44.28 210 THR A O 1
ATOM 1649 N N . HIS A 1 211 ? 12.797 2.453 -32.544 1.00 45.09 211 HIS A N 1
ATOM 1650 C CA . HIS A 1 211 ? 11.523 3.167 -32.745 1.00 45.09 211 HIS A CA 1
ATOM 1651 C C . HIS A 1 211 ? 10.303 2.669 -31.948 1.00 45.09 211 HIS A C 1
ATOM 1653 O O . HIS A 1 211 ? 9.280 2.321 -32.532 1.00 45.09 211 HIS A O 1
ATOM 1659 N N . TRP A 1 212 ? 10.363 2.663 -30.615 1.00 42.41 212 TRP A N 1
ATOM 1660 C CA . TRP A 1 212 ? 9.146 2.548 -29.793 1.00 42.41 212 TRP A CA 1
ATOM 1661 C C . TRP A 1 212 ? 9.083 3.694 -28.772 1.00 42.41 212 TRP A C 1
ATOM 1663 O O . TRP A 1 212 ? 10.140 4.097 -28.276 1.00 42.41 212 TRP A O 1
ATOM 1673 N N . PRO A 1 213 ? 7.898 4.279 -28.491 1.00 49.81 213 PRO A N 1
ATOM 1674 C CA . PRO A 1 213 ? 7.778 5.433 -27.611 1.00 49.81 213 PRO A CA 1
ATOM 1675 C C . PRO A 1 213 ? 8.326 5.111 -26.223 1.00 49.81 213 PRO A C 1
ATOM 1677 O O . PRO A 1 213 ? 8.212 3.983 -25.737 1.00 49.81 213 PRO A O 1
ATOM 1680 N N . PRO A 1 214 ? 8.973 6.088 -25.587 1.00 52.88 214 PRO A N 1
ATOM 1681 C CA . PRO A 1 214 ? 10.062 5.753 -24.716 1.00 52.88 214 PRO A CA 1
ATOM 1682 C C . PRO A 1 214 ? 9.507 5.450 -23.331 1.00 52.88 214 PRO A C 1
ATOM 1684 O O . PRO A 1 214 ? 9.076 6.352 -22.605 1.00 52.88 214 PRO A O 1
ATOM 1687 N N . LEU A 1 215 ? 9.642 4.191 -22.913 1.00 60.16 215 LEU A N 1
ATOM 1688 C CA . LEU A 1 215 ? 9.526 3.807 -21.510 1.00 60.16 215 LEU A CA 1
ATOM 1689 C C . LEU A 1 215 ? 10.370 4.706 -20.592 1.00 60.16 215 LEU A C 1
ATOM 1691 O O . LEU A 1 215 ? 10.093 4.779 -19.403 1.00 60.16 215 LEU A O 1
ATOM 1695 N N . THR A 1 216 ? 11.331 5.469 -21.135 1.00 63.44 216 THR A N 1
ATOM 1696 C CA . THR A 1 216 ? 12.096 6.523 -20.453 1.00 63.44 216 THR A CA 1
ATOM 1697 C C . THR A 1 216 ? 11.292 7.388 -19.484 1.00 63.44 216 THR A C 1
ATOM 1699 O O . THR A 1 216 ? 11.856 7.769 -18.466 1.00 63.44 216 THR A O 1
ATOM 1702 N N . VAL A 1 217 ? 10.017 7.718 -19.739 1.00 75.06 217 VAL A N 1
ATOM 1703 C CA . VAL A 1 217 ? 9.253 8.573 -18.811 1.00 75.06 217 VAL A CA 1
ATOM 1704 C C . VAL A 1 217 ? 8.895 7.801 -17.544 1.00 75.06 217 VAL A C 1
ATOM 1706 O O . VAL A 1 217 ? 9.186 8.264 -16.440 1.00 75.06 217 VAL A O 1
ATOM 1709 N N . PHE A 1 218 ? 8.312 6.608 -17.689 1.00 81.06 218 PHE A N 1
ATOM 1710 C CA . PHE A 1 218 ? 8.041 5.743 -16.544 1.00 81.06 218 PHE A CA 1
ATOM 1711 C C . PHE A 1 218 ? 9.343 5.223 -15.910 1.00 81.06 218 PHE A C 1
ATOM 1713 O O . PHE A 1 218 ? 9.422 5.120 -14.694 1.00 81.06 218 PHE A O 1
ATOM 1720 N N . TRP A 1 219 ? 10.406 4.996 -16.686 1.00 75.44 219 TRP A N 1
ATOM 1721 C CA . TRP A 1 219 ? 11.719 4.557 -16.193 1.00 75.44 219 TRP A CA 1
ATOM 1722 C C . TRP A 1 219 ? 12.415 5.621 -15.370 1.00 75.44 219 TRP A C 1
ATOM 1724 O O . TRP A 1 219 ? 12.851 5.325 -14.263 1.00 75.44 219 TRP A O 1
ATOM 1734 N N . LYS A 1 220 ? 12.474 6.866 -15.847 1.00 76.19 220 LYS A N 1
ATOM 1735 C CA . LYS A 1 220 ? 13.012 7.984 -15.060 1.00 76.19 220 LYS A CA 1
ATOM 1736 C C . LYS A 1 220 ? 12.243 8.139 -13.749 1.00 76.19 220 LYS A C 1
ATOM 1738 O O . LYS A 1 220 ? 12.850 8.352 -12.699 1.00 76.19 220 LYS A O 1
ATOM 1743 N N . TYR A 1 221 ? 10.920 7.977 -13.800 1.00 83.44 221 TYR A N 1
ATOM 1744 C CA . TYR A 1 221 ? 10.075 7.973 -12.611 1.00 83.44 221 TYR A CA 1
ATOM 1745 C C . TYR A 1 221 ? 10.426 6.816 -11.654 1.00 83.44 221 TYR A C 1
ATOM 1747 O O . TYR A 1 221 ? 10.745 7.054 -10.488 1.00 83.44 221 TYR A O 1
ATOM 1755 N N . ALA A 1 222 ? 10.439 5.576 -12.150 1.00 80.75 222 ALA A N 1
ATOM 1756 C CA . ALA A 1 222 ? 10.707 4.373 -11.367 1.00 80.75 222 ALA A CA 1
ATOM 1757 C C . ALA A 1 222 ? 12.118 4.375 -10.760 1.00 80.75 222 ALA A C 1
ATOM 1759 O O . ALA A 1 222 ? 12.264 4.090 -9.576 1.00 80.75 222 ALA A O 1
ATOM 1760 N N . GLN A 1 223 ? 13.143 4.770 -11.521 1.00 75.38 223 GLN A N 1
ATOM 1761 C CA . GLN A 1 223 ? 14.525 4.896 -11.039 1.00 75.38 223 GLN A CA 1
ATOM 1762 C C . GLN A 1 223 ? 14.639 5.909 -9.897 1.00 75.38 223 GLN A C 1
ATOM 1764 O O . GLN A 1 223 ? 15.290 5.637 -8.885 1.00 75.38 223 GLN A O 1
ATOM 1769 N N . THR A 1 224 ? 13.969 7.059 -10.030 1.00 78.31 224 THR A N 1
ATOM 1770 C CA . THR A 1 224 ? 13.956 8.083 -8.979 1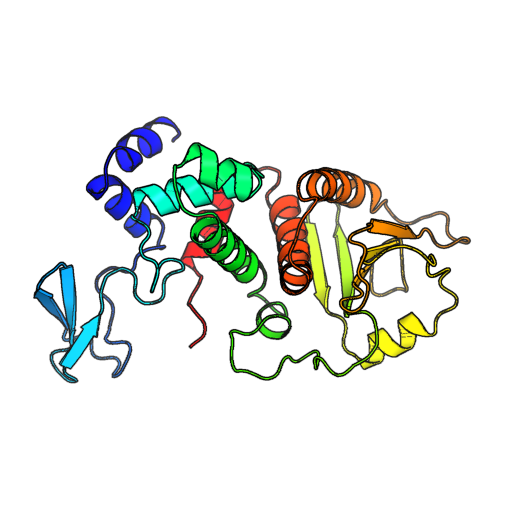.00 78.31 224 THR A CA 1
ATOM 1771 C C . THR A 1 224 ? 13.333 7.531 -7.697 1.00 78.31 224 THR A C 1
ATOM 1773 O O . THR A 1 224 ? 13.926 7.674 -6.628 1.00 78.31 224 THR A O 1
ATOM 1776 N N . SER A 1 225 ? 12.187 6.849 -7.790 1.00 79.44 225 SER A N 1
ATOM 1777 C CA . SER A 1 225 ? 11.522 6.264 -6.617 1.00 79.44 225 SER A CA 1
ATOM 1778 C C . SER A 1 225 ? 12.330 5.111 -6.004 1.00 79.44 225 SER A C 1
ATOM 1780 O O . SER A 1 225 ? 12.494 5.058 -4.783 1.00 79.44 225 SER A O 1
ATOM 1782 N N . TRP A 1 226 ? 12.940 4.250 -6.828 1.00 74.25 226 TRP A N 1
ATOM 1783 C CA . TRP A 1 226 ? 13.754 3.122 -6.361 1.00 74.25 226 TRP A CA 1
ATOM 1784 C C . TRP A 1 226 ? 14.974 3.581 -5.560 1.00 74.25 226 TRP A C 1
ATOM 1786 O O . TRP A 1 226 ? 15.290 3.025 -4.510 1.00 74.25 226 TRP A O 1
ATOM 1796 N N . SER A 1 227 ? 15.638 4.648 -6.015 1.00 68.25 227 SER A N 1
ATOM 1797 C CA . SER A 1 227 ? 16.820 5.202 -5.341 1.00 68.25 227 SER A CA 1
ATOM 1798 C C . SER A 1 227 ? 16.546 5.679 -3.907 1.00 68.25 227 SER A C 1
ATOM 1800 O O . SER A 1 227 ? 17.467 5.709 -3.085 1.00 68.25 227 SER A O 1
ATOM 1802 N N . ARG A 1 228 ? 15.283 6.016 -3.601 1.00 70.62 228 ARG A N 1
ATOM 1803 C CA . ARG A 1 228 ? 14.806 6.427 -2.270 1.00 70.62 228 ARG A CA 1
ATOM 1804 C C . ARG A 1 228 ? 14.504 5.234 -1.361 1.00 70.62 228 ARG A C 1
ATOM 1806 O O . ARG A 1 228 ? 14.601 5.356 -0.146 1.00 70.62 228 ARG A O 1
ATOM 1813 N N . HIS A 1 229 ? 14.204 4.072 -1.938 1.00 66.12 229 HIS A N 1
ATOM 1814 C CA . HIS A 1 229 ? 13.804 2.856 -1.229 1.00 66.12 229 HIS A CA 1
ATOM 1815 C C . HIS A 1 229 ? 14.912 1.794 -1.271 1.00 66.12 229 HIS A C 1
ATOM 1817 O O . HIS A 1 229 ? 14.667 0.646 -1.630 1.00 66.12 229 HIS A O 1
ATOM 1823 N N . ARG A 1 230 ? 16.142 2.172 -0.878 1.00 57.12 230 ARG A N 1
ATOM 1824 C CA . ARG A 1 230 ? 17.357 1.325 -0.959 1.00 57.12 230 ARG A CA 1
ATOM 1825 C C . ARG A 1 230 ? 17.274 -0.025 -0.233 1.00 57.12 230 ARG A C 1
ATOM 1827 O O . ARG A 1 230 ? 18.160 -0.848 -0.428 1.00 57.12 230 ARG A O 1
ATOM 1834 N N . TYR A 1 231 ? 16.249 -0.236 0.593 1.00 62.41 231 TYR A N 1
ATOM 1835 C CA . TYR A 1 231 ? 16.045 -1.459 1.360 1.00 62.41 231 TYR A CA 1
ATOM 1836 C C . TYR A 1 231 ? 14.572 -1.875 1.319 1.00 62.41 231 TYR A C 1
ATOM 1838 O O . TYR A 1 231 ? 13.770 -1.473 2.162 1.00 62.41 231 TYR A O 1
ATOM 1846 N N . LEU A 1 232 ? 14.213 -2.694 0.333 1.00 68.38 232 LEU A N 1
ATOM 1847 C CA . LEU A 1 232 ? 12.936 -3.412 0.316 1.00 68.38 232 LEU A CA 1
ATOM 1848 C C . LEU A 1 232 ? 13.187 -4.861 0.705 1.00 68.38 232 LEU A C 1
ATOM 1850 O O . LEU A 1 232 ? 14.136 -5.474 0.229 1.00 68.38 232 LEU A O 1
ATOM 1854 N N . LYS A 1 233 ? 12.350 -5.451 1.557 1.00 67.94 233 LYS A N 1
ATOM 1855 C CA . LYS A 1 233 ? 12.441 -6.900 1.778 1.00 67.94 233 LYS A CA 1
ATOM 1856 C C . LYS A 1 233 ? 12.202 -7.632 0.452 1.00 67.94 233 LYS A C 1
ATOM 1858 O O . LYS A 1 233 ? 11.484 -7.131 -0.412 1.00 67.94 233 LYS A O 1
ATOM 1863 N N . ARG A 1 234 ? 12.831 -8.797 0.283 1.00 66.50 234 ARG A N 1
ATOM 1864 C CA . ARG A 1 234 ? 12.779 -9.587 -0.961 1.00 66.50 234 ARG A CA 1
ATOM 1865 C C . ARG A 1 234 ? 11.330 -9.860 -1.394 1.00 66.50 234 ARG A C 1
ATOM 1867 O O . ARG A 1 234 ? 10.916 -9.529 -2.498 1.00 66.50 234 ARG A O 1
ATOM 1874 N N . ASP A 1 235 ? 10.530 -10.337 -0.455 1.00 67.56 235 ASP A N 1
ATOM 1875 C CA . ASP A 1 235 ? 9.090 -10.557 -0.596 1.00 67.56 235 ASP A CA 1
ATOM 1876 C C . ASP A 1 235 ? 8.275 -9.279 -0.873 1.00 67.56 235 ASP A C 1
ATOM 1878 O O . ASP A 1 235 ? 7.184 -9.352 -1.418 1.00 67.56 235 ASP A O 1
ATOM 1882 N N . ALA A 1 236 ? 8.780 -8.084 -0.569 1.00 72.31 236 ALA A N 1
ATOM 1883 C CA . ALA A 1 236 ? 8.060 -6.839 -0.830 1.00 72.31 236 ALA A CA 1
ATOM 1884 C C . ALA A 1 236 ? 8.234 -6.314 -2.266 1.00 72.31 236 ALA A C 1
ATOM 1886 O O . ALA A 1 236 ? 7.471 -5.436 -2.676 1.00 72.31 236 ALA A O 1
ATOM 1887 N N . VAL A 1 237 ? 9.207 -6.824 -3.033 1.00 76.31 237 VAL A N 1
ATOM 1888 C CA . VAL A 1 237 ? 9.522 -6.320 -4.382 1.00 76.31 237 VAL A CA 1
ATOM 1889 C C . VAL A 1 237 ? 8.323 -6.404 -5.336 1.00 76.31 237 VAL A C 1
ATOM 1891 O O . VAL A 1 237 ? 8.013 -5.385 -5.956 1.00 76.31 237 VAL A O 1
ATOM 1894 N N . PRO A 1 238 ? 7.584 -7.527 -5.434 1.00 77.50 238 PRO A N 1
ATOM 1895 C CA . PRO A 1 238 ? 6.395 -7.591 -6.282 1.00 77.50 238 PRO A CA 1
ATOM 1896 C C . PRO A 1 238 ? 5.331 -6.541 -5.946 1.00 77.50 238 PRO A C 1
ATOM 1898 O O . PRO A 1 238 ? 4.786 -5.903 -6.846 1.00 77.50 238 PRO A O 1
ATOM 1901 N N . ALA A 1 239 ? 5.065 -6.314 -4.657 1.00 79.50 239 ALA A N 1
ATOM 1902 C CA . ALA A 1 239 ? 4.106 -5.297 -4.229 1.00 79.50 239 ALA A CA 1
ATOM 1903 C C . ALA A 1 239 ? 4.611 -3.884 -4.542 1.00 79.50 239 ALA A C 1
ATOM 1905 O O . ALA A 1 239 ? 3.836 -3.009 -4.917 1.00 79.50 239 ALA A O 1
ATOM 1906 N N . TYR A 1 240 ? 5.920 -3.656 -4.419 1.00 83.75 240 TYR A N 1
ATOM 1907 C CA . TYR A 1 240 ? 6.525 -2.372 -4.753 1.00 83.75 240 TYR A CA 1
ATOM 1908 C C . TYR A 1 240 ? 6.459 -2.068 -6.254 1.00 83.75 240 TYR A C 1
ATOM 1910 O O . TYR A 1 240 ? 6.212 -0.932 -6.646 1.00 83.75 240 TYR A O 1
ATOM 1918 N N . VAL A 1 241 ? 6.600 -3.077 -7.115 1.00 83.31 241 VAL A N 1
ATOM 1919 C CA . VAL A 1 241 ? 6.3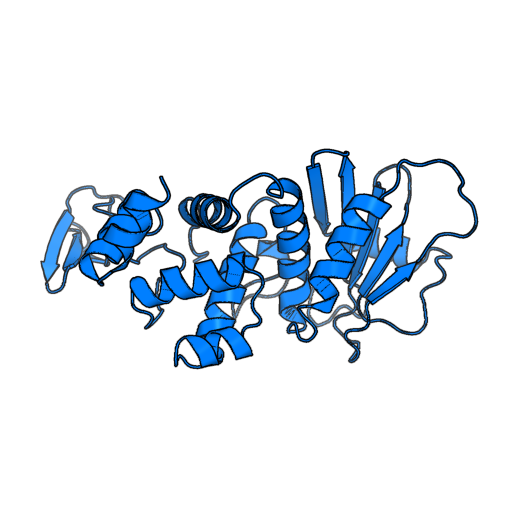91 -2.909 -8.559 1.00 83.31 241 VAL A CA 1
ATOM 1920 C C . VAL A 1 241 ? 4.961 -2.433 -8.857 1.00 83.31 241 VAL A C 1
ATOM 1922 O O . VAL A 1 241 ? 4.776 -1.513 -9.655 1.00 83.31 241 VAL A O 1
ATOM 1925 N N . GLN A 1 242 ? 3.958 -2.991 -8.174 1.00 86.00 242 GLN A N 1
ATOM 1926 C CA . GLN A 1 242 ? 2.569 -2.528 -8.289 1.00 86.00 242 GLN A CA 1
ATOM 1927 C C . GLN A 1 242 ? 2.383 -1.111 -7.726 1.00 86.00 242 GLN A C 1
ATOM 1929 O O . GLN A 1 242 ? 1.720 -0.282 -8.348 1.00 86.00 242 GLN A O 1
ATOM 1934 N N . GLU A 1 243 ? 3.040 -0.781 -6.608 1.00 88.88 243 GLU A N 1
ATOM 1935 C CA . GLU A 1 243 ? 3.075 0.584 -6.068 1.00 88.88 243 GLU A CA 1
ATOM 1936 C C . GLU A 1 243 ? 3.627 1.589 -7.094 1.00 88.88 243 GLU A C 1
ATOM 1938 O O . GLU A 1 243 ? 3.061 2.670 -7.256 1.00 88.88 243 GLU A O 1
ATOM 1943 N N . LEU A 1 244 ? 4.698 1.253 -7.823 1.00 88.88 244 LEU A N 1
ATOM 1944 C CA . LEU A 1 244 ? 5.270 2.135 -8.846 1.00 88.88 244 LEU A CA 1
ATOM 1945 C C . LEU A 1 244 ? 4.264 2.449 -9.958 1.00 88.88 244 LEU A C 1
ATOM 1947 O O . LEU A 1 244 ? 4.127 3.615 -10.339 1.00 88.88 244 LEU A O 1
ATOM 1951 N N . ALA A 1 245 ? 3.544 1.435 -10.450 1.00 89.12 245 ALA A N 1
ATOM 1952 C CA . ALA A 1 245 ? 2.486 1.620 -11.441 1.00 89.12 245 ALA A CA 1
ATOM 1953 C C . ALA A 1 245 ? 1.348 2.485 -10.884 1.00 89.12 245 ALA A C 1
ATOM 1955 O O . ALA A 1 245 ? 0.948 3.466 -11.514 1.00 89.12 245 ALA A O 1
ATOM 1956 N N . PHE A 1 246 ? 0.878 2.178 -9.670 1.00 91.19 246 PHE A N 1
ATOM 1957 C CA . PHE A 1 246 ? -0.165 2.947 -8.996 1.00 91.19 246 PHE A CA 1
ATOM 1958 C C . PHE A 1 246 ? 0.216 4.424 -8.879 1.00 91.19 246 PHE A C 1
ATOM 1960 O O . PHE A 1 246 ? -0.546 5.299 -9.302 1.00 91.19 246 PHE A O 1
ATOM 1967 N N . ARG A 1 247 ? 1.414 4.712 -8.359 1.00 91.62 247 ARG A N 1
ATOM 1968 C CA . ARG A 1 247 ? 1.866 6.087 -8.164 1.00 91.62 247 ARG A CA 1
ATOM 1969 C C . ARG A 1 247 ? 2.045 6.821 -9.486 1.00 91.62 247 ARG A C 1
ATOM 1971 O O . ARG A 1 247 ? 1.662 7.984 -9.574 1.00 91.62 247 ARG A O 1
ATOM 1978 N N . TYR A 1 248 ? 2.574 6.157 -10.516 1.00 90.44 248 TYR A N 1
ATOM 1979 C CA . TYR A 1 248 ? 2.681 6.754 -11.845 1.00 90.44 248 TYR A CA 1
ATOM 1980 C C . TYR A 1 248 ? 1.299 7.123 -12.395 1.00 90.44 248 TYR A C 1
ATOM 1982 O O . TYR A 1 248 ? 1.107 8.242 -12.865 1.00 90.44 248 TYR A O 1
ATOM 1990 N N . ASN A 1 249 ? 0.308 6.242 -12.265 1.00 91.31 249 ASN A N 1
ATOM 1991 C CA . ASN A 1 249 ? -1.061 6.490 -12.732 1.00 91.31 249 ASN A CA 1
ATOM 1992 C C . ASN A 1 249 ? -1.769 7.606 -11.946 1.00 91.31 249 ASN A C 1
ATOM 1994 O O . ASN A 1 249 ? -2.644 8.283 -12.479 1.00 91.31 249 ASN A O 1
ATOM 1998 N N . HIS A 1 250 ? -1.362 7.841 -10.697 1.00 91.94 250 HIS A N 1
ATOM 1999 C CA . HIS A 1 250 ? -1.929 8.864 -9.813 1.00 91.94 250 HIS A CA 1
ATOM 2000 C C . HIS A 1 250 ? -1.019 10.090 -9.638 1.00 91.94 250 HIS A C 1
ATOM 2002 O O . HIS A 1 250 ? -1.300 10.943 -8.799 1.00 91.94 250 HIS A O 1
ATOM 2008 N N . ARG A 1 251 ? 0.038 10.235 -10.450 1.00 90.31 251 ARG A N 1
ATOM 2009 C CA . ARG A 1 251 ? 1.073 11.284 -10.316 1.00 90.31 251 ARG A CA 1
ATOM 2010 C C . ARG A 1 251 ? 0.552 12.725 -10.385 1.00 90.31 251 ARG A C 1
ATOM 2012 O O . ARG A 1 251 ? 1.231 13.646 -9.946 1.00 90.31 251 ARG A O 1
ATOM 2019 N N . HIS A 1 252 ? -0.638 12.922 -10.947 1.00 90.94 252 HIS A N 1
ATOM 2020 C CA . HIS A 1 252 ? -1.295 14.226 -11.074 1.00 90.94 252 HIS A CA 1
ATOM 2021 C C . HIS A 1 252 ? -2.337 14.495 -9.972 1.00 90.94 252 HIS A C 1
ATOM 2023 O O . HIS A 1 252 ? -2.981 15.542 -9.978 1.00 90.94 252 HIS A O 1
ATOM 2029 N N . LYS A 1 253 ? -2.516 13.561 -9.033 1.00 92.19 253 LYS A N 1
ATOM 2030 C CA . LYS A 1 253 ? -3.448 13.654 -7.903 1.00 92.19 253 LYS A CA 1
ATOM 2031 C C . LYS A 1 253 ? -2.682 13.845 -6.591 1.00 92.19 253 LYS A C 1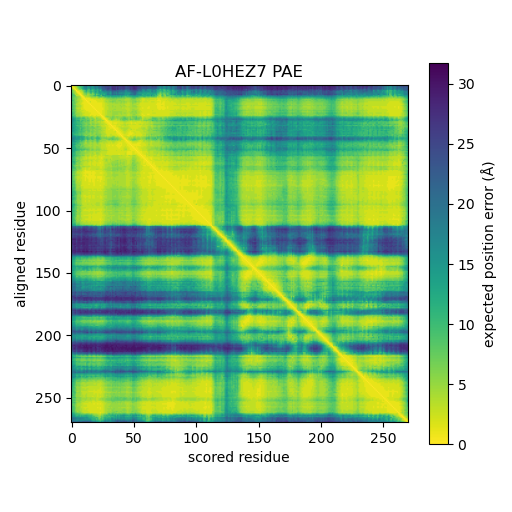
ATOM 2033 O O . LYS A 1 253 ? -1.470 13.648 -6.521 1.00 92.19 253 LYS A O 1
ATOM 2038 N N . ASP A 1 254 ? -3.398 14.196 -5.524 1.00 93.38 254 ASP A N 1
ATOM 2039 C CA . ASP A 1 254 ? -2.837 14.089 -4.175 1.00 93.38 254 ASP A CA 1
ATOM 2040 C C . ASP A 1 254 ? -2.676 12.602 -3.820 1.00 93.38 254 ASP A C 1
ATOM 2042 O O . ASP A 1 254 ? -3.657 11.866 -3.711 1.00 93.38 254 ASP A O 1
ATOM 2046 N N . MET A 1 255 ? -1.422 12.162 -3.676 1.00 93.56 255 MET A N 1
ATOM 2047 C CA . MET A 1 255 ? -1.085 10.751 -3.477 1.00 93.56 255 MET A CA 1
ATOM 2048 C C . MET A 1 255 ? -1.713 10.176 -2.205 1.00 93.56 255 MET A C 1
ATOM 2050 O O . MET A 1 255 ? -2.143 9.029 -2.191 1.00 93.56 255 MET A O 1
ATOM 2054 N N . PHE A 1 256 ? -1.806 10.976 -1.141 1.00 94.25 256 PHE A N 1
ATOM 2055 C CA . PHE A 1 256 ? -2.406 10.532 0.112 1.00 94.25 256 PHE A CA 1
ATOM 2056 C C . PHE A 1 256 ? -3.897 10.234 -0.068 1.00 94.25 256 PHE A C 1
ATOM 2058 O O . PHE A 1 256 ? -4.362 9.183 0.363 1.00 94.25 256 PHE A O 1
ATOM 2065 N N . HIS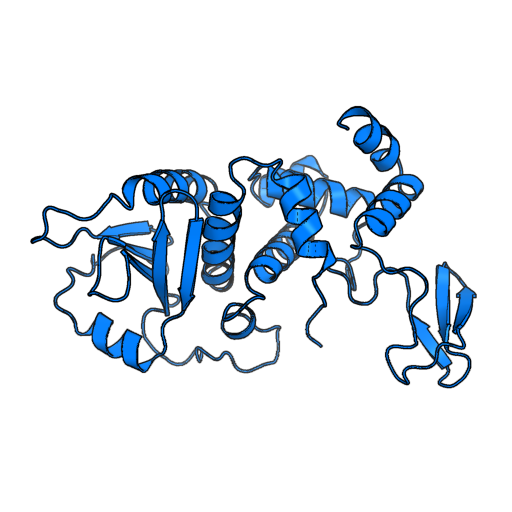 A 1 257 ? -4.631 11.108 -0.757 1.00 91.81 257 HIS A N 1
ATOM 2066 C CA . HIS A 1 257 ? -6.031 10.856 -1.092 1.00 91.81 257 HIS A CA 1
ATOM 2067 C C . HIS A 1 257 ? -6.208 9.649 -2.019 1.00 91.81 257 HIS A C 1
ATOM 2069 O O . HIS A 1 257 ? -7.051 8.807 -1.729 1.00 91.81 257 HIS A O 1
ATOM 2075 N N . ALA A 1 258 ? -5.378 9.515 -3.058 1.00 92.50 258 ALA A N 1
ATOM 2076 C CA . ALA A 1 258 ? -5.425 8.359 -3.956 1.00 92.50 258 ALA A CA 1
ATOM 2077 C C . ALA A 1 258 ? -5.217 7.032 -3.204 1.00 92.50 258 ALA A C 1
ATOM 2079 O O . ALA A 1 258 ? -5.922 6.057 -3.448 1.00 92.50 258 ALA A O 1
ATOM 2080 N N . ILE A 1 259 ? -4.277 6.999 -2.253 1.00 92.94 259 ILE A N 1
ATOM 2081 C CA . ILE A 1 259 ? -4.051 5.824 -1.406 1.00 92.94 259 ILE A CA 1
ATOM 2082 C C . ILE A 1 259 ? -5.283 5.532 -0.552 1.00 92.94 259 ILE A C 1
ATOM 2084 O O . ILE A 1 259 ? -5.711 4.389 -0.484 1.00 92.94 259 ILE A O 1
ATOM 2088 N N . LEU A 1 260 ? -5.879 6.536 0.096 1.00 92.00 260 LEU A N 1
ATOM 2089 C CA . LEU A 1 260 ? -7.076 6.304 0.910 1.00 92.00 260 LEU A CA 1
ATOM 2090 C C . LEU A 1 260 ? -8.259 5.785 0.085 1.00 92.00 260 LEU A C 1
ATOM 2092 O O . LEU A 1 260 ? -8.978 4.916 0.566 1.00 92.00 260 LEU A O 1
ATOM 2096 N N . GLU A 1 261 ? -8.434 6.275 -1.143 1.00 90.62 261 GLU A N 1
ATOM 2097 C CA . GLU A 1 261 ? -9.440 5.757 -2.076 1.00 90.62 261 GLU A CA 1
ATOM 2098 C C . GLU A 1 261 ? -9.190 4.276 -2.385 1.00 90.62 261 GLU A C 1
ATOM 2100 O O . GLU A 1 261 ? -10.104 3.468 -2.223 1.00 90.62 261 GLU A O 1
ATOM 2105 N N . GLN A 1 262 ? -7.950 3.896 -2.716 1.00 89.19 262 GLN A N 1
ATOM 2106 C CA . GLN A 1 262 ? -7.583 2.490 -2.928 1.00 89.19 262 GLN A CA 1
ATOM 2107 C C . GLN A 1 262 ? -7.883 1.627 -1.693 1.00 89.19 262 GLN A C 1
ATOM 2109 O O . GLN A 1 262 ? -8.416 0.527 -1.802 1.00 89.19 262 GLN A O 1
ATOM 2114 N N . LEU A 1 263 ? -7.559 2.135 -0.504 1.00 88.50 263 LEU A N 1
ATOM 2115 C CA . LEU A 1 263 ? -7.742 1.415 0.753 1.00 88.50 263 LEU A CA 1
ATOM 2116 C C . LEU A 1 263 ? -9.206 1.300 1.190 1.00 88.50 263 LEU A C 1
ATOM 2118 O O . LEU A 1 263 ? -9.523 0.419 1.983 1.00 88.50 263 LEU A O 1
ATOM 2122 N N . SER A 1 264 ? -10.093 2.168 0.703 1.00 84.12 264 SER A N 1
ATOM 2123 C CA . SER A 1 264 ? -11.524 2.124 1.034 1.00 84.12 264 SER A CA 1
ATOM 2124 C C . SER A 1 264 ? -12.241 0.898 0.457 1.00 84.12 264 SER A C 1
ATOM 2126 O O . SER A 1 264 ? -13.244 0.459 1.012 1.00 84.12 264 SER A O 1
ATOM 2128 N N . GLY A 1 265 ? -11.708 0.329 -0.631 1.00 69.62 265 GLY A N 1
ATOM 2129 C CA . GLY A 1 265 ? -12.179 -0.916 -1.241 1.00 69.62 265 GLY A CA 1
ATOM 2130 C C . GLY A 1 265 ? -11.369 -2.151 -0.839 1.00 69.62 265 GLY A C 1
ATOM 2131 O O . GLY A 1 265 ? -11.579 -3.216 -1.410 1.00 69.62 265 GLY A O 1
ATOM 2132 N N . TYR A 1 266 ? -10.421 -2.015 0.093 1.00 66.19 266 TYR A N 1
ATOM 2133 C CA . TYR A 1 266 ? -9.571 -3.118 0.528 1.00 66.19 266 TYR A CA 1
ATOM 2134 C C . TYR A 1 266 ? -10.280 -3.959 1.591 1.00 66.19 266 TYR A C 1
ATOM 2136 O O . TYR A 1 266 ? -10.521 -3.487 2.703 1.00 66.19 266 TYR A O 1
ATOM 2144 N N . GLU A 1 267 ? -10.537 -5.222 1.269 1.00 59.09 267 GLU A N 1
ATOM 2145 C CA . GLU A 1 267 ? -10.929 -6.242 2.237 1.00 59.09 267 GLU A CA 1
ATOM 2146 C C . GLU A 1 267 ? -9.709 -7.105 2.557 1.00 59.09 267 GLU A C 1
ATOM 2148 O O . GLU A 1 267 ? -9.000 -7.551 1.655 1.00 59.09 267 GLU A O 1
ATOM 2153 N N . GLN A 1 268 ? -9.431 -7.344 3.843 1.00 52.12 268 GLN A N 1
ATOM 2154 C CA . GLN A 1 268 ? -8.393 -8.317 4.184 1.00 52.12 268 GLN A CA 1
ATOM 2155 C C . GLN A 1 268 ? -8.757 -9.699 3.617 1.00 52.12 268 GLN A C 1
ATOM 2157 O O . GLN A 1 268 ? -9.852 -10.182 3.921 1.00 52.12 268 GLN A O 1
ATOM 2162 N N . PRO A 1 269 ? -7.857 -10.358 2.862 1.00 43.50 269 PRO A N 1
ATOM 2163 C CA . PRO A 1 269 ? -8.043 -11.761 2.526 1.00 43.50 269 PRO A CA 1
ATOM 2164 C C . PRO A 1 269 ? -8.123 -12.583 3.823 1.00 43.50 269 PRO A C 1
ATOM 2166 O O . PRO A 1 269 ? -7.407 -12.302 4.783 1.00 43.50 269 PRO A O 1
ATOM 2169 N N . ALA A 1 270 ? -9.070 -13.523 3.860 1.00 38.22 270 ALA A N 1
ATOM 2170 C CA . ALA A 1 270 ? -9.373 -14.360 5.023 1.00 38.22 270 ALA A CA 1
ATOM 2171 C C . ALA A 1 270 ? -8.279 -15.388 5.338 1.00 38.22 270 ALA A C 1
ATOM 2173 O O . ALA A 1 270 ? -7.646 -15.892 4.378 1.00 38.22 270 ALA A O 1
#

Nearest PDB structures (foldseek):
  8k2d-assembly1_Lp  TM=5.394E-01  e=4.027E-01  Saccharomyces cerevisiae
  3j79-assembly1_h  TM=4.879E-01  e=3.422E-01  Plasmodium falciparum 3D7
  9bh5-assembly1_Cp  TM=4.884E-01  e=5.004E-01  Caenorhabditis elegans
  9cai-assembly1_Cp  TM=4.874E-01  e=5.283E-01  Caenorhabditis elegans
  7z34-assembly1_p  TM=4.685E-01  e=4.027E-01  Saccharomyces cerevisiae S288C

Organism: Methanoregula formicica (strain DSM 22288 / NBRC 105244 / SMSP) (NCBI:txid593750)

Solvent-accessible surface area (backbone atoms only — not comparable to full-atom values): 15705 Å² total; per-residue (Å²): 114,79,75,56,54,69,61,30,63,71,44,57,70,34,18,46,53,48,32,43,75,50,43,41,28,48,75,95,69,53,32,90,86,78,63,46,73,55,62,43,86,38,82,93,72,24,39,26,26,73,86,81,62,53,71,49,46,41,38,62,54,20,92,59,43,99,54,90,66,51,52,46,53,48,54,51,51,50,41,36,53,50,71,67,49,48,46,65,61,48,13,63,78,65,75,43,61,45,69,62,41,44,51,50,53,48,54,56,27,47,54,56,16,64,86,86,52,36,60,51,67,55,60,64,101,89,57,88,42,78,64,48,98,79,59,91,65,61,54,37,28,38,28,43,75,53,100,73,45,50,48,75,42,72,52,56,69,72,59,38,56,54,57,70,72,42,97,62,82,72,64,98,63,55,19,32,36,38,35,56,59,48,78,95,86,26,55,18,36,39,37,34,32,73,88,52,88,50,89,40,74,33,82,39,72,65,96,82,79,89,84,70,87,66,61,59,63,63,44,56,52,48,53,57,55,47,70,64,52,80,78,67,58,70,84,46,47,68,27,47,55,32,38,52,31,52,48,57,54,38,66,91,52,63,48,47,59,53,49,43,58,56,44,34,74,41,66,61,83,132

Mean predicted aligned error: 10.16 Å

pLDDT: mean 75.68, std 17.18, range [32.0, 95.88]

Sequence (270 aa):
MKSSLGKMTRNEAGAKEFLLKAGILHGVQPCMLCGSTHVSPAGRGRTRCNDCGFTWGLRRGSIIENTRLTYLQFIRIARLFADEIPPADAAERLHISLSAVDHLYHRIRLSFADGMAGTAILKEPGTEPIYPRARPGPVIFGIHYSPETVRIEPLPPATTDLIVNMDIPWPLRGNILFIDTCEKTYHGLIAYYPDRENQEVVLVQPKNRTHWPPLTVFWKYAQTSWSRHRYLKRDAVPAYVQELAFRYNHRHKDMFHAILEQLSGYEQPA

Secondary structure (DSSP, 8-state):
-HHHHHHHTTSHHHHHHHHHHTTSS--S---TTT----EEEETTTEEEETTT--EEETTTTSTTTT----HHHHHHHHHHHHTT--HHHHHHHHT--HHHHHHHHHHHHHHTTTTTTHHHH---TTS--SS-TT--S-EEEEEEE-SS-EEEEEPPHHHHHHHHTS-----SS-SEEEEEEETTTEEEEEEE-TT-S---EEEE--TT---S--THHHHHHHHHHHHH-----GGGHHHHHHHHHHHHHTTTS-HHHHHHHHHHTPPPP-